Protein AF-A0A800EAH9-F1 (afdb_monomer_lite)

Secondary structure (DSSP, 8-state):
-TTTHHHHHHHHHHHHHHHHHHHHHHHTT---S-TTHHHHHHHHHHHHHHHHHHHHTTSHHHHHHHHHHHHHHHHHHHHHHHHHHHHHHHHHHHHHHSPPPTT--TT-HHHHHHHHHH--HHHHHHHHHHHHHHHHHHHHHHHHH---HHHHHHHHHHHHHHHHHHHHHS---GGGGGGGGTHHHHHHHHHHHHHS--

pLDDT: mean 82.2, std 16.53, range [41.66, 98.75]

Foldseek 3Di:
DLLCLLVVLLVLVLVVVVVVVVVVCVLVVPDDPPVPPVVVVSVVVSVVVSVVLNVPPPDPVSSVVSLQSSLLSVLLVQLVVQLVVQLVVLLVVLCVVVPFPPPQDPVDLVSVQVCQVVPDPSSLVSNLCSLLVSLLRSLQSSLVRHLDPVSLQVSLVVSLVVVVSCPVSHDHPPVSCVSSVRSSVSSPVSNCVNNVPD

Sequence (198 aa):
MKKIAPYILTILACLFILFIYGVIVTLLGIKENYGGLIPILFLVFILSYVWKTIVGLSNSNEHKRSIIILRMILGIFVGLIVGNIAIMGLHYLSMIVYPLPEGTDMSDMNAIAEYVKIAPLGSLLMVMLAHIGGTFLAGLSTALVSKKMLTVYIIGSFFTLAGIYNLYVLPHPWWFNLEAILYLPAAVFGFNLIAKKN

Radius of gyration: 20.03 Å; chains: 1; bounding box: 47×29×59 Å

Structure (mmCIF, N/CA/C/O backbone):
data_AF-A0A800EAH9-F1
#
_entry.id   AF-A0A800EAH9-F1
#
loop_
_atom_site.group_PDB
_atom_site.id
_atom_site.type_symbol
_atom_site.label_atom_id
_atom_site.label_alt_id
_atom_site.label_comp_id
_atom_site.label_asym_id
_atom_site.label_entity_id
_atom_site.label_seq_id
_atom_site.pdbx_PDB_ins_code
_atom_site.Cartn_x
_atom_site.Cartn_y
_atom_site.Cartn_z
_atom_site.occupancy
_atom_site.B_iso_or_equiv
_atom_site.auth_seq_id
_atom_site.auth_comp_id
_atom_site.auth_asym_id
_atom_site.auth_atom_id
_atom_site.pdbx_PDB_model_num
ATOM 1 N N . MET A 1 1 ? -16.891 -16.861 26.763 1.00 50.88 1 MET A N 1
ATOM 2 C CA . MET A 1 1 ? -16.048 -16.375 25.639 1.00 50.88 1 MET A CA 1
ATOM 3 C C . MET A 1 1 ? -15.447 -14.964 25.815 1.00 50.88 1 MET A C 1
ATOM 5 O O . MET A 1 1 ? -14.439 -14.686 25.184 1.00 50.88 1 MET A O 1
ATOM 9 N N . LYS A 1 2 ? -15.957 -14.083 26.701 1.00 52.12 2 LYS A N 1
ATOM 10 C CA . LYS A 1 2 ? -15.453 -12.694 26.889 1.00 52.12 2 LYS A CA 1
ATOM 11 C C . LYS A 1 2 ? -14.042 -12.541 27.505 1.00 52.12 2 LYS A C 1
ATOM 13 O O . LYS A 1 2 ? -13.527 -11.431 27.537 1.00 52.12 2 LYS A O 1
ATOM 18 N N . LYS A 1 3 ? -13.406 -13.628 27.965 1.00 56.31 3 LYS A N 1
ATOM 19 C CA . LYS A 1 3 ? -12.074 -13.601 28.601 1.00 56.31 3 LYS A CA 1
ATOM 20 C C . LYS A 1 3 ? -10.898 -13.877 27.648 1.00 56.31 3 LYS A C 1
ATOM 22 O O . LYS A 1 3 ? -9.777 -13.628 28.046 1.00 56.31 3 LYS A O 1
ATOM 27 N N . ILE A 1 4 ? -11.119 -14.356 26.415 1.00 57.00 4 ILE A N 1
ATOM 28 C CA . ILE A 1 4 ? -10.032 -14.861 25.538 1.00 57.00 4 ILE A CA 1
ATOM 29 C C . ILE A 1 4 ? -9.458 -13.781 24.598 1.00 57.00 4 ILE A C 1
ATOM 31 O O . ILE A 1 4 ? -8.260 -13.762 24.332 1.00 57.00 4 ILE A O 1
ATOM 35 N N . ALA A 1 5 ? -10.288 -12.830 24.155 1.00 55.03 5 ALA A N 1
ATOM 36 C CA . ALA A 1 5 ? -9.890 -11.729 23.269 1.00 55.03 5 ALA A CA 1
ATOM 37 C C . ALA A 1 5 ? -8.598 -10.969 23.665 1.00 55.03 5 ALA A C 1
ATOM 39 O O . ALA A 1 5 ? -7.794 -10.703 22.776 1.00 55.03 5 ALA A O 1
ATOM 40 N N . PRO A 1 6 ? -8.346 -10.636 24.946 1.00 54.81 6 PRO A N 1
ATOM 41 C CA . PRO A 1 6 ? -7.134 -9.912 25.333 1.00 54.81 6 PRO A CA 1
ATOM 42 C C . PRO A 1 6 ? -5.846 -10.739 25.201 1.00 54.81 6 PRO A C 1
ATOM 44 O O . PRO A 1 6 ? -4.798 -10.181 24.905 1.00 54.81 6 PRO A O 1
ATOM 47 N N . TYR A 1 7 ? -5.918 -12.063 25.351 1.00 59.62 7 TYR A N 1
ATOM 48 C CA . TYR A 1 7 ? -4.765 -12.949 25.154 1.00 59.62 7 TYR A CA 1
ATOM 49 C C . TYR A 1 7 ? -4.400 -13.057 23.672 1.00 59.62 7 TYR A C 1
ATOM 51 O O . TYR A 1 7 ? -3.232 -12.952 23.306 1.00 59.62 7 TYR A O 1
ATOM 59 N N . ILE A 1 8 ? -5.417 -13.179 22.812 1.00 60.31 8 ILE A N 1
ATOM 60 C CA . ILE A 1 8 ? -5.256 -13.138 21.353 1.00 60.31 8 ILE A CA 1
ATOM 61 C C . ILE A 1 8 ? -4.656 -11.791 20.923 1.00 60.31 8 ILE A C 1
ATOM 63 O O . ILE A 1 8 ? -3.802 -11.758 20.044 1.00 60.31 8 ILE A O 1
ATOM 67 N N . LEU A 1 9 ? -5.043 -10.691 21.579 1.00 58.06 9 LEU A N 1
ATOM 68 C CA . LEU A 1 9 ? -4.493 -9.356 21.336 1.00 58.06 9 LEU A CA 1
ATOM 69 C C . LEU A 1 9 ? -2.987 -9.302 21.460 1.00 58.06 9 LEU A C 1
ATOM 71 O O . LEU A 1 9 ? -2.307 -8.793 20.573 1.00 58.06 9 LEU A O 1
ATOM 75 N N . THR A 1 10 ? -2.495 -9.781 22.599 1.00 59.69 10 THR A N 1
ATOM 76 C CA . THR A 1 10 ? -1.089 -9.646 22.930 1.00 59.69 10 THR A CA 1
ATOM 77 C C . THR A 1 10 ? -0.285 -10.543 22.015 1.00 59.69 10 THR A C 1
ATOM 79 O O . THR A 1 10 ? 0.670 -10.079 21.413 1.00 59.69 10 THR A O 1
ATOM 82 N N . ILE A 1 11 ? -0.748 -11.772 21.783 1.00 62.69 11 ILE A N 1
ATOM 83 C CA . ILE A 1 11 ? -0.118 -12.681 20.824 1.00 62.69 11 ILE A CA 1
ATOM 84 C C . ILE A 1 11 ? -0.039 -12.034 19.429 1.00 62.69 11 ILE A C 1
ATOM 86 O O . ILE A 1 11 ? 1.042 -11.984 18.851 1.00 62.69 11 ILE A O 1
ATOM 90 N N . LEU A 1 12 ? -1.133 -11.463 18.912 1.00 61.94 12 LEU A N 1
ATOM 91 C CA . LEU A 1 12 ? -1.143 -10.814 17.593 1.00 61.94 12 LEU A CA 1
ATOM 92 C C . LEU A 1 12 ? -0.271 -9.551 17.528 1.00 61.94 12 LEU A C 1
ATOM 94 O O . LEU A 1 12 ? 0.402 -9.337 16.523 1.00 61.94 12 LEU A O 1
ATOM 98 N N . ALA A 1 13 ? -0.253 -8.725 18.577 1.00 60.31 13 ALA A N 1
ATOM 99 C CA . ALA A 1 13 ? 0.610 -7.545 18.648 1.00 60.31 13 ALA A CA 1
ATOM 100 C C . ALA A 1 13 ? 2.093 -7.939 18.628 1.00 60.31 13 ALA A C 1
ATOM 102 O O . ALA A 1 13 ? 2.897 -7.335 17.923 1.00 60.31 13 ALA A O 1
ATOM 103 N N . CYS A 1 14 ? 2.452 -8.980 19.372 1.00 59.94 14 CYS A N 1
ATOM 104 C CA . CYS A 1 14 ? 3.818 -9.473 19.451 1.00 59.94 14 CYS A CA 1
ATOM 105 C C . CYS A 1 14 ? 4.267 -10.112 18.134 1.00 59.94 14 CYS A C 1
ATOM 107 O O . CYS A 1 14 ? 5.372 -9.833 17.673 1.00 59.94 14 CYS A O 1
ATOM 109 N N . LEU A 1 15 ? 3.386 -10.878 17.483 1.00 65.62 15 LEU A N 1
ATOM 110 C CA . LEU A 1 15 ? 3.619 -11.399 16.135 1.00 65.62 15 LEU A CA 1
ATOM 111 C C . LEU A 1 15 ? 3.775 -10.272 15.103 1.00 65.62 15 LEU A C 1
ATOM 113 O O . LEU A 1 15 ? 4.621 -10.379 14.222 1.00 65.62 15 LEU A O 1
ATOM 117 N N . PHE A 1 16 ? 3.022 -9.172 15.224 1.00 65.81 16 PHE A N 1
ATOM 118 C CA . PHE A 1 16 ? 3.166 -8.010 14.340 1.00 65.81 16 PHE A CA 1
ATOM 119 C C . PHE A 1 16 ? 4.516 -7.320 14.499 1.00 65.81 16 PHE A C 1
ATOM 121 O O . PHE A 1 16 ? 5.172 -7.017 13.509 1.00 65.81 16 PHE A O 1
ATOM 128 N N . ILE A 1 17 ? 4.950 -7.092 15.738 1.00 63.38 17 ILE A N 1
ATOM 129 C CA . ILE A 1 17 ? 6.244 -6.460 15.997 1.00 63.38 17 ILE A CA 1
ATOM 130 C C . ILE A 1 17 ? 7.380 -7.355 15.484 1.00 63.38 17 ILE A C 1
ATOM 132 O O . ILE A 1 17 ? 8.308 -6.847 14.863 1.00 63.38 17 ILE A O 1
ATOM 136 N N . LEU A 1 18 ? 7.277 -8.675 15.670 1.00 60.50 18 LEU A N 1
ATOM 137 C CA . LEU A 1 18 ? 8.231 -9.642 15.117 1.00 60.50 18 LEU A CA 1
ATOM 138 C C . LEU A 1 18 ? 8.234 -9.642 13.581 1.00 60.50 18 LEU A C 1
ATOM 140 O O . LEU A 1 18 ? 9.302 -9.694 12.978 1.00 60.50 18 LEU A O 1
ATOM 144 N N . PHE A 1 19 ? 7.065 -9.528 12.946 1.00 69.50 19 PHE A N 1
ATOM 145 C CA . PHE A 1 19 ? 6.956 -9.408 11.492 1.00 69.50 19 PHE A CA 1
ATOM 146 C C . PHE A 1 19 ? 7.611 -8.119 10.977 1.00 69.50 19 PHE A C 1
ATOM 148 O O . PHE A 1 19 ? 8.441 -8.176 10.075 1.00 69.50 19 PHE A O 1
ATOM 155 N N . ILE A 1 20 ? 7.300 -6.966 11.579 1.00 64.44 20 ILE A N 1
ATOM 156 C CA . ILE A 1 20 ? 7.903 -5.676 11.211 1.00 64.44 20 ILE A CA 1
ATOM 157 C C . ILE A 1 20 ? 9.415 -5.692 11.445 1.00 64.44 20 ILE A C 1
ATOM 159 O O . ILE A 1 20 ? 10.162 -5.213 10.597 1.00 64.44 20 ILE A O 1
ATOM 163 N N . TYR A 1 21 ? 9.876 -6.281 12.549 1.00 63.31 21 TYR A N 1
ATOM 164 C CA . TYR A 1 21 ? 11.300 -6.476 12.806 1.00 63.31 21 TYR A CA 1
ATOM 165 C C . TYR A 1 21 ? 11.960 -7.314 11.705 1.00 63.31 21 TYR A C 1
ATOM 167 O O . TYR A 1 21 ? 12.956 -6.877 11.137 1.00 63.31 21 TYR A O 1
ATOM 175 N N . GLY A 1 22 ? 11.373 -8.459 11.342 1.00 61.34 22 GLY A N 1
ATOM 176 C CA . GLY A 1 22 ? 11.879 -9.306 10.259 1.00 61.34 22 GLY A CA 1
ATOM 177 C C . GLY A 1 22 ? 11.932 -8.580 8.913 1.00 61.34 22 GLY A C 1
ATOM 178 O O . GLY A 1 22 ? 12.933 -8.669 8.203 1.00 61.34 22 GLY A O 1
ATOM 179 N N . VAL A 1 23 ? 10.897 -7.798 8.590 1.00 63.22 23 VAL A N 1
ATOM 180 C CA . VAL A 1 23 ? 10.869 -6.952 7.387 1.00 63.22 23 VAL A CA 1
ATOM 181 C C . VAL A 1 23 ? 11.995 -5.915 7.423 1.00 63.22 23 VAL A C 1
ATOM 183 O O . VAL A 1 23 ? 12.734 -5.799 6.453 1.00 63.22 23 VAL A O 1
ATOM 186 N N . ILE A 1 24 ? 12.188 -5.207 8.540 1.00 61.22 24 ILE A N 1
ATOM 187 C CA . ILE A 1 24 ? 13.251 -4.198 8.691 1.00 61.22 24 ILE A CA 1
ATOM 188 C C . ILE A 1 24 ? 14.642 -4.832 8.570 1.00 61.22 24 ILE A C 1
ATOM 190 O O . ILE A 1 24 ? 15.483 -4.314 7.842 1.00 61.22 24 ILE A O 1
ATOM 194 N N . VAL A 1 25 ? 14.886 -5.955 9.248 1.00 59.69 25 VAL A N 1
ATOM 195 C CA . VAL A 1 25 ? 16.167 -6.680 9.190 1.00 59.69 25 VAL A CA 1
ATOM 196 C C . VAL A 1 25 ? 16.480 -7.122 7.761 1.00 59.69 25 VAL A C 1
ATOM 198 O O . VAL A 1 25 ? 17.602 -6.926 7.292 1.00 59.69 25 VAL A O 1
ATOM 201 N N . THR A 1 26 ? 15.474 -7.646 7.056 1.00 61.84 26 THR A N 1
ATOM 202 C CA . THR A 1 26 ? 15.600 -8.059 5.652 1.00 61.84 26 THR A CA 1
ATOM 203 C C . THR A 1 26 ? 15.905 -6.864 4.747 1.00 61.84 26 THR A C 1
ATOM 205 O O . THR A 1 26 ? 16.838 -6.925 3.952 1.00 61.84 26 THR A O 1
ATOM 208 N N . LEU A 1 27 ? 15.177 -5.752 4.902 1.00 52.31 27 LEU A N 1
ATOM 209 C CA . LEU A 1 27 ? 15.362 -4.539 4.094 1.00 52.31 27 LEU A CA 1
ATOM 210 C C . LEU A 1 27 ? 16.711 -3.848 4.332 1.00 52.31 27 LEU A C 1
ATOM 212 O O . LEU A 1 27 ? 17.268 -3.249 3.415 1.00 52.31 27 LEU A O 1
ATOM 216 N N . LEU A 1 28 ? 17.241 -3.920 5.554 1.00 63.94 28 LEU A N 1
ATOM 217 C CA . LEU A 1 28 ? 18.514 -3.296 5.922 1.00 63.94 28 LEU A CA 1
ATOM 218 C C . LEU A 1 28 ? 19.730 -4.203 5.675 1.00 63.94 28 LEU A C 1
ATOM 220 O O . LEU A 1 28 ? 20.854 -3.794 5.960 1.00 63.94 28 LEU A O 1
ATOM 224 N N . GLY A 1 29 ? 19.531 -5.425 5.166 1.00 54.53 29 GLY A N 1
ATOM 225 C CA . GLY A 1 29 ? 20.620 -6.362 4.873 1.00 54.53 29 GLY A CA 1
ATOM 226 C C . GLY A 1 29 ? 21.465 -6.727 6.100 1.00 54.53 29 GLY A C 1
ATOM 227 O O . GLY A 1 29 ? 22.648 -7.053 5.966 1.00 54.53 29 GLY A O 1
ATOM 228 N N . ILE A 1 30 ? 20.890 -6.644 7.305 1.00 66.06 30 ILE A N 1
ATOM 229 C CA . ILE A 1 30 ? 21.616 -6.883 8.556 1.00 66.06 30 ILE A CA 1
ATOM 230 C C . ILE A 1 30 ? 21.878 -8.391 8.680 1.00 66.06 30 ILE A C 1
ATOM 232 O O . ILE A 1 30 ? 20.973 -9.164 8.986 1.00 66.06 30 ILE A O 1
ATOM 236 N N . LYS A 1 31 ? 23.128 -8.826 8.466 1.00 56.69 31 LYS A N 1
ATOM 237 C CA . LYS A 1 31 ? 23.571 -10.188 8.814 1.00 56.69 31 LYS A CA 1
ATOM 238 C C . LYS A 1 31 ? 23.622 -10.315 10.338 1.00 56.69 31 LYS A C 1
ATOM 240 O O . LYS A 1 31 ? 24.472 -9.702 10.981 1.00 56.69 31 LYS A O 1
ATOM 245 N N . GLU A 1 32 ? 22.714 -11.087 10.928 1.00 56.94 32 GLU A N 1
ATOM 246 C CA . GLU A 1 32 ? 22.696 -11.279 12.380 1.00 56.94 32 GLU A CA 1
ATOM 247 C C . GLU A 1 32 ? 23.903 -12.093 12.874 1.00 56.94 32 GLU A C 1
ATOM 249 O O . GLU A 1 32 ? 24.101 -13.236 12.476 1.00 56.94 32 GLU A O 1
ATOM 254 N N . ASN A 1 33 ? 24.661 -11.523 13.817 1.00 55.88 33 ASN A N 1
ATOM 255 C CA . ASN A 1 33 ? 25.643 -12.237 14.651 1.00 55.88 33 ASN A CA 1
ATOM 256 C C . ASN A 1 33 ? 25.100 -12.548 16.069 1.00 55.88 33 ASN A C 1
ATOM 258 O O . ASN A 1 33 ? 25.823 -13.078 16.906 1.00 55.88 33 ASN A O 1
ATOM 262 N N . TYR A 1 34 ? 23.829 -12.228 16.357 1.00 53.62 34 TYR A N 1
ATOM 263 C CA . TYR A 1 34 ? 23.200 -12.343 17.686 1.00 53.62 34 TYR A CA 1
ATOM 264 C C . TYR A 1 34 ? 21.945 -13.236 17.685 1.00 53.62 34 TYR A C 1
ATOM 266 O O . TYR A 1 34 ? 20.973 -12.938 18.382 1.00 53.62 34 TYR A O 1
ATOM 274 N N . GLY A 1 35 ? 21.972 -14.339 16.930 1.00 49.84 35 GLY A N 1
ATOM 275 C CA . GLY A 1 35 ? 20.817 -15.185 16.574 1.00 49.84 35 GLY A CA 1
ATOM 276 C C . GLY A 1 35 ? 20.071 -15.925 17.701 1.00 49.84 35 GLY A C 1
ATOM 277 O O . GLY A 1 35 ? 19.416 -16.926 17.437 1.00 49.84 35 GLY A O 1
ATOM 278 N N . GLY A 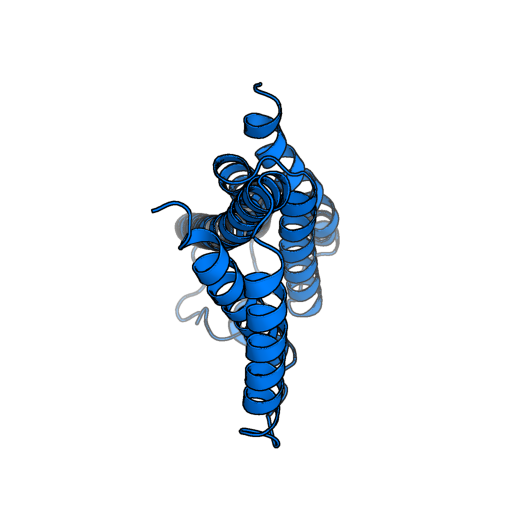1 36 ? 20.139 -15.471 18.956 1.00 56.12 36 GLY A N 1
ATOM 279 C CA . GLY A 1 36 ? 19.388 -16.067 20.069 1.00 56.12 36 GLY A CA 1
ATOM 280 C C . GLY A 1 36 ? 18.979 -15.108 21.188 1.00 56.12 36 GLY A C 1
ATOM 281 O O . GLY A 1 36 ? 17.972 -15.347 21.848 1.00 56.12 36 GLY A O 1
ATOM 282 N N . LEU A 1 37 ? 19.689 -13.993 21.398 1.00 56.25 37 LEU A N 1
ATOM 283 C CA . LEU A 1 37 ? 19.431 -13.113 22.548 1.00 56.25 37 LEU A CA 1
ATOM 284 C C . LEU A 1 37 ? 18.220 -12.189 22.330 1.00 56.25 37 LEU A C 1
ATOM 286 O O . LEU A 1 37 ? 17.443 -11.937 23.250 1.00 56.25 37 LEU A O 1
ATOM 290 N N . ILE A 1 38 ? 18.037 -11.714 21.097 1.00 59.38 38 ILE A N 1
ATOM 291 C CA . ILE A 1 38 ? 16.964 -10.784 20.724 1.00 59.38 38 ILE A CA 1
ATOM 292 C C . ILE A 1 38 ? 15.576 -11.447 20.834 1.00 59.38 38 ILE A C 1
ATOM 294 O O . ILE A 1 38 ? 14.707 -10.857 21.482 1.00 59.38 38 ILE A O 1
ATOM 298 N N . PRO A 1 39 ? 15.355 -12.687 20.342 1.00 56.62 39 PRO A N 1
ATOM 299 C CA . PRO A 1 39 ? 14.096 -13.407 20.546 1.00 56.62 39 PRO A CA 1
ATOM 300 C C . PRO A 1 39 ? 13.752 -13.636 22.023 1.00 56.62 39 PRO A C 1
ATOM 302 O O . PRO A 1 39 ? 12.586 -13.547 22.400 1.00 56.62 39 PRO A O 1
ATOM 305 N N . ILE A 1 40 ? 14.753 -13.896 22.872 1.00 60.81 40 ILE A N 1
ATOM 306 C CA . ILE A 1 40 ? 14.563 -14.160 24.307 1.00 60.81 40 ILE A CA 1
ATOM 307 C C . ILE A 1 40 ? 14.155 -12.885 25.051 1.00 60.81 40 ILE A C 1
ATOM 309 O O . ILE A 1 40 ? 13.200 -12.906 25.827 1.00 60.81 40 ILE A O 1
ATOM 313 N N . LEU A 1 41 ? 14.828 -11.761 24.790 1.00 60.19 41 LEU A N 1
ATOM 314 C CA . LEU A 1 41 ? 14.457 -10.466 25.371 1.00 60.19 41 LEU A CA 1
ATOM 315 C C . LEU A 1 41 ? 13.060 -10.031 24.916 1.00 60.19 41 LEU A C 1
ATOM 317 O O . LEU A 1 41 ? 12.283 -9.509 25.719 1.00 60.19 41 LEU A O 1
ATOM 321 N N . PHE A 1 42 ? 12.706 -10.328 23.663 1.00 62.06 42 PHE A N 1
ATOM 322 C CA . PHE A 1 42 ? 11.344 -10.161 23.172 1.00 62.06 42 PHE A CA 1
ATOM 323 C C . PHE A 1 42 ? 10.363 -11.046 23.934 1.00 62.06 42 PHE A C 1
ATOM 325 O O . PHE A 1 42 ? 9.372 -10.537 24.443 1.00 62.06 42 PHE A O 1
ATOM 332 N N . LEU A 1 43 ? 10.645 -12.339 24.098 1.00 59.84 43 LEU A N 1
ATOM 333 C CA . LEU A 1 43 ? 9.784 -13.265 24.835 1.00 59.84 43 LEU A CA 1
ATOM 334 C C . LEU A 1 43 ? 9.526 -12.784 26.274 1.00 59.84 43 LEU A C 1
ATOM 336 O O . LEU A 1 43 ? 8.387 -12.793 26.736 1.00 59.84 43 LEU A O 1
ATOM 340 N N . VAL A 1 44 ? 10.560 -12.298 26.965 1.00 63.75 44 VAL A N 1
ATOM 341 C CA . VAL A 1 44 ? 10.453 -11.750 28.328 1.00 63.75 44 VAL A CA 1
ATOM 342 C C . VAL A 1 44 ? 9.603 -10.475 28.354 1.00 63.75 44 VAL A C 1
ATOM 344 O O . VAL A 1 44 ? 8.752 -10.316 29.235 1.00 63.75 44 VAL A O 1
ATOM 347 N N . PHE A 1 45 ? 9.771 -9.586 27.373 1.00 67.69 45 PHE A N 1
ATOM 348 C CA . PHE A 1 45 ? 8.946 -8.385 27.237 1.00 67.69 45 PHE A CA 1
ATOM 349 C C . PHE A 1 45 ? 7.473 -8.731 26.972 1.00 67.69 45 PHE A C 1
ATOM 351 O O . PHE A 1 45 ? 6.579 -8.181 27.620 1.00 67.69 45 PHE A O 1
ATOM 358 N N . ILE A 1 46 ? 7.225 -9.702 26.086 1.00 61.56 46 ILE A N 1
ATOM 359 C CA . ILE A 1 46 ? 5.895 -10.234 25.772 1.00 61.56 46 ILE A CA 1
ATOM 360 C C . ILE A 1 46 ? 5.246 -10.788 27.040 1.00 61.56 46 ILE A C 1
ATOM 362 O O . ILE A 1 46 ? 4.139 -10.381 27.384 1.00 61.56 46 ILE A O 1
ATOM 366 N N . LEU A 1 47 ? 5.938 -11.659 27.777 1.00 63.81 47 LEU A N 1
ATOM 367 C CA . LEU A 1 47 ? 5.421 -12.279 29.001 1.00 63.81 47 LEU A CA 1
ATOM 368 C C . LEU A 1 47 ? 5.111 -11.241 30.093 1.00 63.81 47 LEU A C 1
ATOM 370 O O . LEU A 1 47 ? 4.054 -11.309 30.722 1.00 63.81 47 LEU A O 1
ATOM 374 N N . SER A 1 48 ? 5.974 -10.235 30.269 1.00 61.16 48 SER A N 1
ATOM 375 C CA . SER A 1 48 ? 5.767 -9.130 31.220 1.00 61.16 48 SER A CA 1
ATOM 376 C C . SER A 1 48 ? 4.544 -8.273 30.865 1.00 61.16 48 SER A C 1
ATOM 378 O O . SER A 1 48 ? 3.749 -7.893 31.733 1.00 61.16 48 SER A O 1
ATOM 380 N N . TYR A 1 49 ? 4.339 -8.008 29.574 1.00 60.84 49 TYR A N 1
ATOM 381 C CA . TYR A 1 49 ? 3.202 -7.223 29.100 1.00 60.84 49 TYR A CA 1
ATOM 382 C C . TYR A 1 49 ? 1.891 -8.022 29.141 1.00 60.84 49 TYR A C 1
ATOM 384 O O . TYR A 1 49 ? 0.864 -7.500 29.584 1.00 60.84 49 TYR A O 1
ATOM 392 N N . VAL A 1 50 ? 1.929 -9.309 28.769 1.00 61.62 50 VAL A N 1
ATOM 393 C CA . VAL A 1 50 ? 0.814 -10.257 28.940 1.00 61.62 50 VAL A CA 1
ATOM 394 C C . VAL A 1 50 ? 0.372 -10.273 30.405 1.00 61.62 50 VAL A C 1
ATOM 396 O O . VAL A 1 50 ? -0.813 -10.086 30.673 1.00 61.62 50 VAL A O 1
ATOM 399 N N . TRP A 1 51 ? 1.307 -10.391 31.354 1.00 57.28 51 TRP A N 1
ATOM 400 C CA . TRP A 1 51 ? 1.011 -10.397 32.791 1.00 57.28 51 TRP A CA 1
ATOM 401 C C . TRP A 1 51 ? 0.303 -9.122 33.269 1.00 57.28 51 TRP A C 1
ATOM 403 O O . TRP A 1 51 ? -0.741 -9.195 33.920 1.00 57.28 51 TRP A O 1
ATOM 413 N N . LYS A 1 52 ? 0.801 -7.938 32.885 1.00 57.09 52 LYS A N 1
ATOM 414 C CA . LYS A 1 52 ? 0.146 -6.655 33.215 1.00 57.09 52 LYS A CA 1
ATOM 415 C C . LYS A 1 52 ? -1.263 -6.550 32.632 1.00 57.09 52 LYS A C 1
ATOM 417 O O . LYS A 1 52 ? -2.161 -6.005 33.271 1.00 57.09 52 LYS A O 1
ATOM 422 N N . THR A 1 53 ? -1.465 -7.109 31.443 1.00 55.06 53 THR A N 1
ATOM 423 C CA . THR A 1 53 ? -2.765 -7.117 30.767 1.00 55.06 53 THR A CA 1
ATOM 424 C C . THR A 1 53 ? -3.755 -8.041 31.488 1.00 55.06 53 THR A C 1
ATOM 426 O O . THR A 1 53 ? -4.897 -7.645 31.708 1.00 55.06 53 THR A O 1
ATOM 429 N N . ILE A 1 54 ? -3.312 -9.224 31.942 1.00 55.88 54 ILE A N 1
ATOM 430 C CA . ILE A 1 54 ? -4.116 -10.178 32.734 1.00 55.88 54 ILE A CA 1
ATOM 431 C C . ILE A 1 54 ? -4.687 -9.516 33.997 1.00 55.88 54 ILE A C 1
ATOM 433 O O . ILE A 1 54 ? -5.867 -9.694 34.302 1.00 55.88 54 ILE A O 1
ATOM 437 N N . VAL A 1 55 ? -3.875 -8.724 34.704 1.00 58.69 55 VAL A N 1
ATOM 438 C CA . VAL A 1 55 ? -4.269 -8.080 35.970 1.00 58.69 55 VAL A CA 1
ATOM 439 C C . VAL A 1 55 ? -5.210 -6.882 35.750 1.00 58.69 55 VAL A C 1
ATOM 441 O O . VAL A 1 55 ? -6.105 -6.646 36.561 1.00 58.69 55 VAL A O 1
ATOM 444 N N . GLY A 1 56 ? -5.078 -6.147 34.640 1.00 53.59 56 GLY A N 1
ATOM 445 C CA . GLY A 1 56 ? -5.872 -4.936 34.373 1.00 53.59 56 GLY A CA 1
ATOM 446 C C . GLY A 1 56 ? -7.336 -5.168 33.959 1.00 53.59 56 GLY A C 1
ATOM 447 O O . GLY A 1 56 ? -8.164 -4.266 34.072 1.00 53.59 56 GLY A O 1
ATOM 448 N N . LEU A 1 57 ? -7.704 -6.369 33.501 1.00 53.97 57 LEU A N 1
ATOM 449 C CA . LEU A 1 57 ? -8.964 -6.617 32.775 1.00 53.97 57 LEU A CA 1
ATOM 450 C C . LEU A 1 57 ? -10.206 -6.923 33.631 1.00 53.97 57 LEU A C 1
ATOM 452 O O . LEU A 1 57 ? -11.239 -7.334 33.100 1.00 53.97 57 LEU A O 1
ATOM 456 N N . SER A 1 58 ? -10.148 -6.680 34.940 1.00 57.16 58 SER A N 1
ATOM 457 C CA . SER A 1 58 ? -11.311 -6.783 35.841 1.00 57.16 58 SER A CA 1
ATOM 458 C C . SER A 1 58 ? -12.390 -5.707 35.566 1.00 57.16 58 SER A C 1
ATOM 460 O O . SER A 1 58 ? -13.539 -5.835 35.986 1.00 57.16 58 SER A O 1
ATOM 462 N N . ASN A 1 59 ? -12.062 -4.652 34.807 1.00 59.16 59 ASN A N 1
ATOM 463 C CA . ASN A 1 59 ? -12.942 -3.509 34.544 1.00 59.16 59 ASN A CA 1
ATOM 464 C C . ASN A 1 59 ? -13.610 -3.572 33.147 1.00 59.16 59 ASN A C 1
ATOM 466 O O . ASN A 1 59 ? -12.954 -3.782 32.127 1.00 59.16 59 ASN A O 1
ATOM 470 N N . SER A 1 60 ? -14.925 -3.324 33.073 1.00 64.44 60 SER A N 1
ATOM 471 C CA . SER A 1 60 ? -15.711 -3.333 31.822 1.00 64.44 60 SER A CA 1
ATOM 472 C C . SER A 1 60 ? -15.221 -2.344 30.747 1.00 64.44 60 SER A C 1
ATOM 474 O O . SER A 1 60 ? -15.383 -2.604 29.549 1.00 64.44 60 SER A O 1
ATOM 476 N N . ASN A 1 61 ? -14.570 -1.248 31.150 1.00 69.81 61 ASN A N 1
ATOM 477 C CA . ASN A 1 61 ? -13.967 -0.279 30.230 1.00 69.81 61 ASN A CA 1
ATOM 478 C C . ASN A 1 61 ? -12.701 -0.822 29.550 1.00 69.81 61 ASN A C 1
ATOM 480 O O . ASN A 1 61 ? -12.468 -0.545 28.370 1.00 69.81 61 ASN A O 1
ATOM 484 N N . GLU A 1 62 ? -11.930 -1.652 30.252 1.00 69.94 62 GLU A N 1
ATOM 485 C CA . GLU A 1 62 ? -10.716 -2.272 29.716 1.00 69.94 62 GLU A CA 1
ATOM 486 C C . GLU A 1 62 ? -11.060 -3.292 28.625 1.00 69.94 62 GLU A C 1
ATOM 488 O O . GLU A 1 62 ? -10.428 -3.316 27.571 1.00 69.94 62 GLU A O 1
ATOM 493 N N . HIS A 1 63 ? -12.165 -4.029 28.781 1.00 69.56 63 HIS A N 1
ATOM 494 C CA . HIS A 1 63 ? -12.651 -4.947 27.747 1.00 69.56 63 HIS A CA 1
ATOM 495 C C . HIS A 1 63 ? -12.978 -4.241 26.416 1.00 69.56 63 HIS A C 1
ATOM 497 O O . HIS A 1 63 ? -12.595 -4.715 25.342 1.00 69.56 63 HIS A O 1
ATOM 503 N N . LYS A 1 64 ? -13.659 -3.085 26.466 1.00 75.88 64 LYS A N 1
ATOM 504 C CA . LYS A 1 64 ? -13.966 -2.290 25.261 1.00 75.88 64 LYS A CA 1
ATOM 505 C C . LYS A 1 64 ? -12.689 -1.770 24.595 1.00 75.88 64 LYS A C 1
ATOM 507 O O . LYS A 1 64 ? -12.586 -1.818 23.368 1.00 75.88 64 LYS A O 1
ATOM 512 N N . ARG A 1 65 ? -11.710 -1.314 25.387 1.00 79.62 65 ARG A N 1
ATOM 513 C CA . ARG A 1 65 ? -10.396 -0.875 24.889 1.00 79.62 65 ARG A CA 1
ATOM 514 C C . ARG A 1 65 ? -9.656 -2.005 24.179 1.00 79.62 65 ARG A C 1
ATOM 516 O O . ARG A 1 65 ? -9.194 -1.794 23.058 1.00 79.62 65 ARG A O 1
ATOM 523 N N 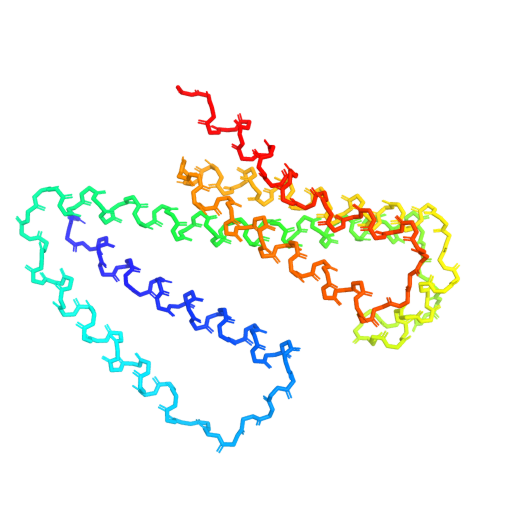. SER A 1 66 ? -9.623 -3.207 24.757 1.00 77.62 66 SER A N 1
ATOM 524 C CA . SER A 1 66 ? -8.987 -4.366 24.122 1.00 77.62 66 SER A CA 1
ATOM 525 C C . SER A 1 66 ? -9.603 -4.681 22.758 1.00 77.62 66 SER A C 1
ATOM 527 O O . SER A 1 66 ? -8.873 -4.853 21.791 1.00 77.62 66 SER A O 1
ATOM 529 N N . ILE A 1 67 ? -10.933 -4.683 22.625 1.00 81.50 67 ILE A N 1
ATOM 530 C CA . ILE A 1 67 ? -11.588 -4.963 21.331 1.00 81.50 67 ILE A CA 1
ATOM 531 C C . ILE A 1 67 ? -11.214 -3.923 20.264 1.00 81.50 67 ILE A C 1
ATOM 533 O O . ILE A 1 67 ? -11.006 -4.280 19.103 1.00 81.50 67 ILE A O 1
ATOM 537 N N . ILE A 1 68 ? -11.120 -2.644 20.637 1.00 87.81 68 ILE A N 1
ATOM 538 C CA . ILE A 1 68 ? -10.697 -1.583 19.713 1.00 87.81 68 ILE A CA 1
ATOM 539 C C . ILE A 1 68 ? -9.266 -1.842 19.241 1.00 87.81 68 ILE A C 1
ATOM 541 O O . ILE A 1 68 ? -9.016 -1.821 18.038 1.00 87.81 68 ILE A O 1
ATOM 545 N N . ILE A 1 69 ? -8.355 -2.133 20.168 1.00 86.31 69 ILE A N 1
ATOM 546 C CA . ILE A 1 69 ? -6.957 -2.434 19.848 1.00 86.31 69 ILE A CA 1
ATOM 547 C C . ILE A 1 69 ? -6.860 -3.691 18.961 1.00 86.31 69 ILE A C 1
ATOM 549 O O . ILE A 1 69 ? -6.105 -3.677 17.993 1.00 86.31 69 ILE A O 1
ATOM 553 N N . LEU A 1 70 ? -7.683 -4.727 19.193 1.00 83.25 70 LEU A N 1
ATOM 554 C CA . LEU A 1 70 ? -7.746 -5.915 18.322 1.00 83.25 70 LEU A CA 1
ATOM 555 C C . LEU A 1 70 ? -8.043 -5.549 16.885 1.00 83.25 70 LEU A C 1
ATOM 557 O O . LEU A 1 70 ? -7.343 -5.958 15.965 1.00 83.25 70 LEU A O 1
ATOM 561 N N . ARG A 1 71 ? -9.115 -4.778 16.709 1.00 86.88 71 ARG A N 1
ATOM 562 C CA . ARG A 1 71 ? -9.564 -4.341 15.395 1.00 86.88 71 ARG A CA 1
ATOM 563 C C . ARG A 1 71 ? -8.498 -3.493 14.730 1.00 86.88 71 ARG A C 1
ATOM 565 O O . ARG A 1 71 ? -8.306 -3.634 13.532 1.00 86.88 71 ARG A O 1
ATOM 572 N N . MET A 1 72 ? -7.790 -2.663 15.496 1.00 91.62 72 MET A N 1
ATOM 573 C CA . MET A 1 72 ? -6.689 -1.868 14.966 1.00 91.62 72 MET A CA 1
ATOM 574 C C . MET A 1 72 ? -5.557 -2.743 14.428 1.00 91.62 72 MET A C 1
ATOM 576 O O . MET A 1 72 ? -5.170 -2.568 13.277 1.00 91.62 72 MET A O 1
ATOM 580 N N . ILE A 1 73 ? -5.079 -3.704 15.223 1.00 86.44 73 ILE A N 1
ATOM 581 C CA . ILE A 1 73 ? -4.006 -4.626 14.822 1.00 86.44 73 ILE A CA 1
ATOM 582 C C . ILE A 1 73 ? -4.437 -5.445 13.601 1.00 86.44 73 ILE A C 1
ATOM 584 O O . ILE A 1 73 ? -3.744 -5.454 12.587 1.00 86.44 73 ILE A O 1
ATOM 588 N N . LEU A 1 74 ? -5.612 -6.080 13.662 1.00 84.94 74 LEU A N 1
ATOM 589 C CA . LEU A 1 74 ? -6.146 -6.872 12.551 1.00 84.94 74 LEU A CA 1
ATOM 590 C C . LEU A 1 74 ? -6.352 -6.028 11.291 1.00 84.94 74 LEU A C 1
ATOM 592 O O . LEU A 1 74 ? -6.063 -6.493 10.195 1.00 84.94 74 LEU A O 1
ATOM 596 N N . GLY A 1 75 ? -6.825 -4.790 11.437 1.00 92.56 75 GLY A N 1
ATOM 597 C CA . GLY A 1 75 ? -7.010 -3.881 10.312 1.00 92.56 75 GLY A CA 1
ATOM 598 C C . GLY A 1 75 ? -5.700 -3.540 9.621 1.00 92.56 75 GLY A C 1
ATOM 599 O O . GLY A 1 75 ? -5.662 -3.554 8.397 1.00 92.56 75 GLY A O 1
ATOM 600 N N . ILE A 1 76 ? -4.626 -3.319 10.380 1.00 92.25 76 ILE A N 1
ATOM 601 C CA . ILE A 1 76 ? -3.293 -3.092 9.811 1.00 92.25 76 ILE A CA 1
ATOM 602 C C . ILE A 1 76 ? -2.826 -4.336 9.038 1.00 92.25 76 ILE A C 1
ATOM 604 O O . ILE A 1 76 ? -2.429 -4.223 7.884 1.00 92.25 76 ILE A O 1
ATOM 608 N N . PHE A 1 77 ? -2.936 -5.538 9.611 1.00 90.62 77 PHE A N 1
ATOM 609 C CA . PHE A 1 77 ? -2.552 -6.767 8.902 1.00 90.62 77 PHE A CA 1
ATOM 610 C C . PHE A 1 77 ? -3.344 -6.989 7.612 1.00 90.62 77 PHE A C 1
ATOM 612 O O . PHE A 1 77 ? -2.759 -7.283 6.571 1.00 90.62 77 PHE A O 1
ATOM 619 N N . VAL A 1 78 ? -4.667 -6.828 7.669 1.00 93.31 78 VAL A N 1
ATOM 620 C CA . VAL A 1 78 ? -5.531 -6.953 6.490 1.00 93.31 78 VAL A CA 1
ATOM 621 C C . VAL A 1 78 ? -5.152 -5.913 5.436 1.00 93.31 78 VAL A C 1
ATOM 623 O O . VAL A 1 78 ? -5.030 -6.263 4.264 1.00 93.31 78 VAL A O 1
ATOM 626 N N . GLY A 1 79 ? -4.890 -4.672 5.853 1.00 96.88 79 GLY A N 1
ATOM 627 C CA . GLY A 1 79 ? -4.383 -3.606 4.994 1.00 96.88 79 GLY A CA 1
ATOM 628 C C . GLY A 1 79 ? -3.105 -3.993 4.261 1.00 96.88 79 GLY A C 1
ATOM 629 O O . GLY A 1 79 ? -3.052 -3.913 3.036 1.00 96.88 79 GLY A O 1
ATOM 630 N N . LEU A 1 80 ? -2.095 -4.459 4.999 1.00 92.88 80 LEU A N 1
ATOM 631 C CA . LEU A 1 80 ? -0.807 -4.862 4.433 1.00 92.88 80 LEU A CA 1
ATOM 632 C C . LEU A 1 80 ? -0.947 -6.019 3.442 1.00 92.88 80 LEU A C 1
ATOM 634 O O . LEU A 1 80 ? -0.394 -5.947 2.346 1.00 92.88 80 LEU A O 1
ATOM 638 N N . ILE A 1 81 ? -1.689 -7.069 3.802 1.00 91.56 81 ILE A N 1
ATOM 639 C CA . ILE A 1 81 ? -1.851 -8.258 2.953 1.00 91.56 81 ILE A CA 1
ATOM 640 C C . ILE A 1 81 ? -2.609 -7.897 1.675 1.00 91.56 81 ILE A C 1
ATOM 642 O O . ILE A 1 81 ? -2.125 -8.158 0.576 1.00 91.56 81 ILE A O 1
ATOM 646 N N . VAL A 1 82 ? -3.778 -7.262 1.804 1.00 96.81 82 VAL A N 1
ATOM 647 C CA . VAL A 1 82 ? -4.612 -6.905 0.647 1.00 96.81 82 VAL A CA 1
ATOM 648 C C . VAL A 1 82 ? -3.905 -5.885 -0.240 1.00 96.81 82 VAL A C 1
ATOM 650 O O . VAL A 1 82 ? -3.957 -6.014 -1.459 1.00 96.81 82 VAL A O 1
ATOM 653 N N . GLY A 1 83 ? -3.212 -4.911 0.355 1.00 96.38 83 GLY A N 1
ATOM 654 C CA . GLY A 1 83 ? -2.422 -3.931 -0.382 1.00 96.38 83 GLY A CA 1
ATOM 655 C C . GLY A 1 83 ? -1.339 -4.581 -1.234 1.00 96.38 83 GLY A C 1
ATOM 656 O O . GLY A 1 83 ? -1.286 -4.340 -2.434 1.00 96.38 83 GLY A O 1
ATOM 657 N N . ASN A 1 84 ? -0.525 -5.464 -0.648 1.00 92.06 84 ASN A N 1
ATOM 658 C CA . ASN A 1 84 ? 0.531 -6.161 -1.389 1.00 92.06 84 ASN A CA 1
ATOM 659 C C . ASN A 1 84 ? -0.028 -7.076 -2.485 1.00 92.06 84 ASN A C 1
ATOM 661 O O . ASN A 1 84 ? 0.480 -7.062 -3.603 1.00 92.06 84 ASN A O 1
ATOM 665 N N . ILE A 1 85 ? -1.101 -7.824 -2.203 1.00 93.44 85 ILE A N 1
ATOM 666 C CA . ILE A 1 85 ? -1.771 -8.648 -3.223 1.00 93.44 85 ILE A CA 1
ATOM 667 C C . ILE A 1 85 ? -2.259 -7.772 -4.381 1.00 93.44 85 ILE A C 1
ATOM 669 O O . ILE A 1 85 ? -2.075 -8.132 -5.542 1.00 93.44 85 ILE A O 1
ATOM 673 N N . ALA A 1 86 ? -2.851 -6.614 -4.082 1.00 97.44 86 ALA A N 1
ATOM 674 C CA . ALA A 1 86 ? -3.322 -5.686 -5.100 1.00 97.44 86 ALA A CA 1
ATOM 675 C C . ALA A 1 86 ? -2.177 -5.099 -5.939 1.00 97.44 86 ALA A C 1
ATOM 677 O O . ALA A 1 86 ? -2.295 -5.078 -7.162 1.00 97.44 86 ALA A O 1
ATOM 678 N N . ILE A 1 87 ? -1.070 -4.680 -5.313 1.00 96.31 87 ILE A N 1
ATOM 679 C CA . ILE A 1 87 ? 0.126 -4.204 -6.031 1.00 96.31 87 ILE A CA 1
ATOM 680 C C . ILE A 1 87 ? 0.627 -5.291 -6.981 1.00 96.31 87 ILE A C 1
ATOM 682 O O . ILE A 1 87 ? 0.779 -5.043 -8.174 1.00 96.31 87 ILE A O 1
ATOM 686 N N . MET A 1 88 ? 0.821 -6.512 -6.478 1.00 91.88 88 MET A N 1
ATOM 687 C CA . MET A 1 88 ? 1.332 -7.619 -7.287 1.00 91.88 88 MET A CA 1
ATOM 688 C C . MET A 1 88 ? 0.379 -7.998 -8.421 1.00 91.88 88 MET A C 1
ATOM 690 O O . MET A 1 88 ? 0.824 -8.246 -9.540 1.00 91.88 88 MET A O 1
ATOM 694 N N . GLY A 1 89 ? -0.931 -7.997 -8.167 1.00 93.75 89 GLY A N 1
ATOM 695 C CA . GLY A 1 89 ? -1.936 -8.238 -9.200 1.00 93.75 89 GLY A CA 1
ATOM 696 C C . GLY A 1 89 ? -1.910 -7.175 -10.302 1.00 93.75 89 GLY A C 1
ATOM 697 O O . GLY A 1 89 ? -1.975 -7.509 -11.484 1.00 93.75 89 GLY A O 1
ATOM 698 N N . LEU A 1 90 ? -1.758 -5.901 -9.932 1.00 96.50 90 LEU A N 1
ATOM 699 C CA . LEU A 1 90 ? -1.662 -4.796 -10.888 1.00 96.50 90 LEU A CA 1
ATOM 700 C C . LEU A 1 90 ? -0.325 -4.803 -11.648 1.00 96.50 90 LEU A C 1
ATOM 702 O O . LEU A 1 90 ? -0.322 -4.545 -12.850 1.00 96.50 90 LEU A O 1
ATOM 706 N N . HIS A 1 91 ? 0.786 -5.182 -11.009 1.00 93.81 91 HIS A N 1
ATOM 707 C CA . HIS A 1 91 ? 2.056 -5.439 -11.700 1.00 93.81 91 HIS A CA 1
ATOM 708 C C . HIS A 1 91 ? 1.926 -6.572 -12.714 1.00 93.81 91 HIS A C 1
ATOM 710 O O . HIS A 1 91 ? 2.378 -6.432 -13.847 1.00 93.81 91 HIS A O 1
ATOM 716 N N . TYR A 1 92 ? 1.271 -7.673 -12.345 1.00 92.25 92 TYR A N 1
ATOM 717 C CA . TYR A 1 92 ? 1.045 -8.778 -13.271 1.00 92.25 92 TYR A CA 1
ATOM 718 C C . TYR A 1 92 ? 0.222 -8.341 -14.484 1.00 92.25 92 TYR A C 1
ATOM 720 O O . TYR A 1 92 ? 0.604 -8.615 -15.619 1.00 92.25 92 TYR A O 1
ATOM 728 N N . LEU A 1 93 ? -0.848 -7.573 -14.262 1.00 94.12 93 LEU A N 1
ATOM 729 C CA . LEU A 1 93 ? -1.621 -6.990 -15.355 1.00 94.12 93 LEU A CA 1
ATOM 730 C C . LEU A 1 93 ? -0.771 -6.052 -16.227 1.00 94.12 93 LEU A C 1
ATOM 732 O O . LEU A 1 93 ? -0.878 -6.096 -17.451 1.00 94.12 93 LEU A O 1
ATOM 736 N N . SER A 1 94 ? 0.107 -5.250 -15.619 1.00 94.19 94 SER A N 1
ATOM 737 C CA . SER A 1 94 ? 1.065 -4.422 -16.357 1.00 94.19 94 SER A CA 1
ATOM 738 C C . SER A 1 94 ? 1.973 -5.264 -17.248 1.00 94.19 94 SER A C 1
ATOM 740 O O . SER A 1 94 ? 2.181 -4.881 -18.390 1.00 94.19 94 SER A O 1
ATOM 742 N N . MET A 1 95 ? 2.473 -6.406 -16.772 1.00 91.94 95 MET A N 1
ATOM 743 C CA . MET A 1 95 ? 3.352 -7.292 -17.549 1.00 91.94 95 MET A CA 1
ATOM 744 C C . MET A 1 95 ? 2.633 -8.011 -18.697 1.00 91.94 95 MET A C 1
ATOM 746 O O . MET A 1 95 ? 3.274 -8.415 -19.660 1.00 91.94 95 MET A O 1
ATOM 750 N N . ILE A 1 96 ? 1.306 -8.151 -18.640 1.00 94.19 96 ILE A N 1
ATOM 751 C CA . ILE A 1 96 ? 0.520 -8.643 -19.784 1.00 94.19 96 ILE A CA 1
ATOM 752 C C . ILE A 1 96 ? 0.479 -7.588 -20.899 1.00 94.19 96 ILE A C 1
ATOM 754 O O . ILE A 1 96 ? 0.570 -7.928 -22.076 1.00 94.19 96 ILE A O 1
ATOM 758 N N . VAL A 1 97 ? 0.333 -6.309 -20.537 1.00 96.06 97 VAL A N 1
ATOM 759 C CA . VAL A 1 97 ? 0.232 -5.192 -21.497 1.00 96.06 97 VAL A CA 1
ATOM 760 C C . VAL A 1 97 ? 1.609 -4.743 -21.996 1.00 96.06 97 VAL A C 1
ATOM 762 O O . VAL A 1 97 ? 1.774 -4.435 -23.175 1.00 96.06 97 VAL A O 1
ATOM 765 N N . TYR A 1 98 ? 2.593 -4.725 -21.101 1.00 94.88 98 TYR A N 1
ATOM 766 C CA . TYR A 1 98 ? 3.991 -4.380 -21.335 1.00 94.88 98 TYR A CA 1
ATOM 767 C C . TYR A 1 98 ? 4.875 -5.546 -20.875 1.00 94.88 98 TYR A C 1
ATOM 769 O O . TYR A 1 98 ? 5.365 -5.532 -19.742 1.00 94.88 98 TYR A O 1
ATOM 777 N N . PRO A 1 99 ? 5.052 -6.576 -21.720 1.00 93.00 99 PRO A N 1
ATOM 778 C CA . PRO A 1 99 ? 5.885 -7.721 -21.389 1.00 93.00 99 PRO A CA 1
ATOM 779 C C . PRO A 1 99 ? 7.320 -7.313 -21.083 1.00 93.00 99 PRO A C 1
ATOM 781 O O . PRO A 1 99 ? 7.894 -6.444 -21.744 1.00 93.00 99 PRO A O 1
ATOM 784 N N . LEU A 1 100 ? 7.903 -7.979 -20.092 1.00 90.88 100 LEU A N 1
ATOM 785 C CA . LEU A 1 100 ? 9.326 -7.858 -19.811 1.00 90.88 100 LEU A CA 1
ATOM 786 C C . LEU A 1 100 ? 10.145 -8.465 -20.961 1.00 90.88 100 LEU A C 1
ATOM 788 O O . LEU A 1 100 ? 9.669 -9.392 -21.626 1.00 90.88 100 LEU A O 1
ATOM 792 N N . PRO A 1 101 ? 11.388 -8.000 -21.173 1.00 91.81 101 PRO A N 1
ATOM 793 C CA . PRO A 1 101 ? 12.330 -8.661 -22.064 1.00 91.81 101 PRO A CA 1
ATOM 794 C C . PRO A 1 101 ? 12.488 -10.145 -21.719 1.00 91.81 101 PRO A C 1
ATOM 796 O O . PRO A 1 101 ? 12.451 -10.537 -20.548 1.00 91.81 101 PRO A O 1
ATOM 799 N N . GLU A 1 102 ? 12.680 -10.970 -22.743 1.00 89.50 102 GLU A N 1
ATOM 800 C CA . GLU A 1 102 ? 12.812 -12.415 -22.582 1.00 89.50 102 GLU A CA 1
ATOM 801 C C . GLU A 1 102 ? 13.976 -12.757 -21.637 1.00 89.50 102 GLU A C 1
ATOM 803 O O . GLU A 1 102 ? 15.071 -12.208 -21.751 1.00 89.50 102 GLU A O 1
ATOM 808 N N . GLY A 1 103 ? 13.720 -13.635 -20.663 1.00 86.38 103 GLY A N 1
ATOM 809 C CA . GLY A 1 103 ? 14.710 -14.019 -19.653 1.00 86.38 103 GLY A CA 1
ATOM 810 C C . GLY A 1 103 ? 14.893 -13.031 -18.494 1.00 86.38 103 GLY A C 1
ATOM 811 O O . GLY A 1 103 ? 15.769 -13.260 -17.665 1.00 86.38 103 GLY A O 1
ATOM 812 N N . THR A 1 104 ? 14.083 -11.968 -18.392 1.00 88.75 104 THR A N 1
ATOM 813 C CA . THR A 1 104 ? 14.131 -11.064 -17.228 1.00 88.75 104 THR A CA 1
ATOM 814 C C . THR A 1 104 ? 13.688 -11.798 -15.963 1.00 88.75 104 THR A C 1
ATOM 816 O O . THR A 1 104 ? 12.527 -12.193 -15.839 1.00 88.75 104 THR A O 1
ATOM 819 N N . ASP A 1 105 ? 14.603 -11.943 -15.005 1.00 87.31 105 ASP A N 1
ATOM 820 C CA . ASP A 1 105 ? 14.304 -12.486 -13.682 1.00 87.31 105 ASP A CA 1
ATOM 821 C C . ASP A 1 105 ? 13.813 -11.373 -12.743 1.00 87.31 105 ASP A C 1
ATOM 823 O O . ASP A 1 105 ? 14.557 -10.470 -12.369 1.00 87.31 105 ASP A O 1
ATOM 827 N N . MET A 1 106 ? 12.547 -11.457 -12.328 1.00 83.62 106 MET A N 1
ATOM 828 C CA . MET A 1 106 ? 11.923 -10.509 -11.392 1.00 83.62 106 MET A CA 1
ATOM 829 C C . MET A 1 106 ? 12.422 -10.650 -9.946 1.00 83.62 106 MET A C 1
ATOM 831 O O . MET A 1 106 ? 12.027 -9.865 -9.084 1.00 83.62 106 MET A O 1
ATOM 835 N N . SER A 1 107 ? 13.254 -11.649 -9.654 1.00 86.31 107 SER A N 1
ATOM 836 C CA . SER A 1 107 ? 13.957 -11.776 -8.377 1.00 86.31 107 SER A CA 1
ATOM 837 C C . SER A 1 107 ? 15.353 -11.139 -8.392 1.00 86.31 107 SER A C 1
ATOM 839 O O . SER A 1 107 ? 15.925 -10.917 -7.322 1.00 86.31 107 SER A O 1
ATOM 841 N N . ASP A 1 108 ? 15.874 -10.771 -9.570 1.00 88.88 108 ASP A N 1
ATOM 842 C CA . ASP A 1 108 ? 17.150 -10.073 -9.719 1.00 88.88 108 ASP A CA 1
ATOM 843 C C . ASP A 1 108 ? 16.939 -8.555 -9.822 1.00 88.88 108 ASP A C 1
ATOM 845 O O . ASP A 1 108 ? 16.465 -8.012 -10.822 1.00 88.88 108 ASP A O 1
ATOM 849 N N . MET A 1 109 ? 17.351 -7.841 -8.773 1.00 86.44 109 MET A N 1
ATOM 850 C CA . MET A 1 109 ? 17.239 -6.383 -8.707 1.00 86.44 109 MET A CA 1
ATOM 851 C C . MET A 1 109 ? 18.037 -5.677 -9.816 1.00 86.44 109 MET A C 1
ATOM 853 O O . MET A 1 109 ? 17.626 -4.610 -10.275 1.00 86.44 109 MET A O 1
ATOM 857 N N . ASN A 1 110 ? 19.147 -6.262 -10.283 1.00 91.00 110 ASN A N 1
ATOM 858 C CA . ASN A 1 110 ? 19.920 -5.694 -11.388 1.00 91.00 110 ASN A CA 1
ATOM 859 C C . ASN A 1 110 ? 19.159 -5.823 -12.712 1.00 91.00 110 ASN A C 1
ATOM 861 O O . ASN A 1 110 ? 19.123 -4.870 -13.488 1.00 91.00 110 ASN A O 1
ATOM 865 N N . ALA A 1 111 ? 18.504 -6.965 -12.949 1.00 91.19 111 ALA A N 1
ATOM 866 C CA . ALA A 1 111 ? 17.681 -7.175 -14.139 1.00 91.19 111 ALA A CA 1
ATOM 867 C C . ALA A 1 111 ? 16.497 -6.194 -14.183 1.00 91.19 111 ALA A C 1
ATOM 869 O O . ALA A 1 111 ? 16.228 -5.590 -15.224 1.00 91.19 111 ALA A O 1
ATOM 870 N N . ILE A 1 112 ? 15.845 -5.957 -13.037 1.00 91.50 112 ILE A N 1
ATOM 871 C CA . ILE A 1 112 ? 14.794 -4.937 -12.917 1.00 91.50 112 ILE A CA 1
ATOM 872 C C . ILE A 1 112 ? 15.362 -3.543 -13.206 1.00 91.50 112 ILE A C 1
ATOM 874 O O . ILE A 1 112 ? 14.772 -2.791 -13.980 1.00 91.50 112 ILE A O 1
ATOM 878 N N . ALA A 1 113 ? 16.513 -3.189 -12.629 1.00 92.56 113 ALA A N 1
ATOM 879 C CA . ALA A 1 113 ? 17.129 -1.884 -12.849 1.00 92.56 113 ALA A CA 1
ATOM 880 C C . ALA A 1 113 ? 17.474 -1.632 -14.329 1.00 92.56 113 ALA A C 1
ATOM 882 O O . ALA A 1 113 ? 17.243 -0.526 -14.821 1.00 92.56 113 ALA A O 1
ATOM 883 N N . GLU A 1 114 ? 17.982 -2.635 -15.053 1.00 93.12 114 GLU A N 1
ATOM 884 C CA . GLU A 1 114 ? 18.223 -2.523 -16.498 1.00 93.12 114 GLU A CA 1
ATOM 885 C C . GLU A 1 114 ? 16.920 -2.371 -17.291 1.00 93.12 114 GLU A C 1
ATOM 887 O O . GLU A 1 114 ? 16.844 -1.519 -18.179 1.00 93.12 114 GLU A O 1
ATOM 892 N N . TYR A 1 115 ? 15.867 -3.115 -16.933 1.00 91.31 115 TYR A N 1
ATOM 893 C CA . TYR A 1 115 ? 14.555 -2.956 -17.561 1.00 91.31 115 TYR A CA 1
ATOM 894 C C . TYR A 1 115 ? 14.003 -1.537 -17.382 1.00 91.31 115 TYR A C 1
ATOM 896 O O . TYR A 1 115 ? 13.553 -0.925 -18.351 1.00 91.31 115 TYR A O 1
ATOM 904 N N . VAL A 1 116 ? 14.076 -0.970 -16.173 1.00 93.69 116 VAL A N 1
ATOM 905 C CA . VAL A 1 116 ? 13.498 0.354 -15.891 1.00 93.69 116 VAL A CA 1
ATOM 906 C C . VAL A 1 116 ? 14.141 1.458 -16.745 1.00 93.69 116 VAL A C 1
ATOM 908 O O . VAL A 1 116 ? 13.449 2.396 -17.142 1.00 93.69 116 VAL A O 1
ATOM 911 N N . LYS A 1 117 ? 15.426 1.335 -17.113 1.00 92.38 117 LYS A N 1
ATOM 912 C CA . LYS A 1 117 ? 16.111 2.301 -18.000 1.00 92.38 117 LYS A CA 1
ATOM 913 C C . LYS A 1 117 ? 15.506 2.370 -19.403 1.00 92.38 117 LYS A C 1
ATOM 915 O O . LYS A 1 117 ? 15.554 3.427 -20.029 1.00 92.38 117 LYS A O 1
ATOM 920 N N . ILE A 1 118 ? 14.975 1.253 -19.898 1.00 93.19 118 ILE A N 1
ATOM 921 C CA . ILE A 1 118 ? 14.384 1.134 -21.240 1.00 93.19 118 ILE A CA 1
ATOM 922 C C . ILE A 1 118 ? 12.855 1.017 -21.204 1.00 93.19 118 ILE A C 1
ATOM 924 O O . ILE A 1 118 ? 12.223 0.876 -22.252 1.00 93.19 118 ILE A O 1
ATOM 928 N N . ALA A 1 119 ? 12.256 1.061 -20.011 1.00 94.38 119 ALA A N 1
ATOM 929 C CA . ALA A 1 119 ? 10.834 0.841 -19.824 1.00 94.38 119 ALA A CA 1
ATOM 930 C C . ALA A 1 119 ? 10.014 1.899 -20.586 1.00 94.38 119 ALA A C 1
ATOM 932 O O . ALA A 1 119 ? 10.242 3.104 -20.426 1.00 94.38 119 ALA A O 1
ATOM 933 N N . PRO A 1 120 ? 9.013 1.483 -21.384 1.00 95.62 120 PRO A N 1
ATOM 934 C CA . PRO A 1 120 ? 8.098 2.420 -22.016 1.00 95.62 120 PRO A CA 1
ATOM 935 C C . PRO A 1 120 ? 7.379 3.267 -20.963 1.00 95.62 120 PRO A C 1
ATOM 937 O O . PRO A 1 120 ? 6.993 2.757 -19.908 1.00 95.62 120 PRO A O 1
ATOM 940 N N . LEU A 1 121 ? 7.098 4.535 -21.282 1.00 95.94 121 LEU A N 1
ATOM 941 C CA . LEU A 1 121 ? 6.365 5.447 -20.391 1.00 95.94 121 LEU A CA 1
ATOM 942 C C . LEU A 1 121 ? 5.077 4.811 -19.838 1.00 95.94 121 LEU A C 1
ATOM 944 O O . LEU A 1 121 ? 4.788 4.927 -18.651 1.00 95.94 121 LEU A O 1
ATOM 948 N N . GLY A 1 122 ? 4.330 4.100 -20.687 1.00 96.56 122 GLY A N 1
ATOM 949 C CA . GLY A 1 122 ? 3.103 3.414 -20.285 1.00 96.56 122 GLY A CA 1
ATOM 950 C C . GLY A 1 122 ? 3.315 2.328 -19.224 1.00 96.56 122 GLY A C 1
ATOM 951 O O . GLY A 1 122 ? 2.509 2.231 -18.303 1.00 96.56 122 GLY A O 1
ATOM 952 N N . SER A 1 123 ? 4.421 1.576 -19.280 1.00 96.12 123 SER A N 1
ATOM 953 C CA . SER A 1 123 ? 4.746 0.580 -18.249 1.00 96.12 123 SER A CA 1
ATOM 954 C C . SER A 1 123 ? 5.020 1.247 -16.905 1.00 96.12 123 SER A C 1
ATOM 956 O O . SER A 1 123 ? 4.559 0.755 -15.880 1.00 96.12 123 SER A O 1
ATOM 958 N N . LEU A 1 124 ? 5.735 2.373 -16.895 1.00 96.38 124 LEU A N 1
ATOM 959 C CA . LEU A 1 124 ? 6.014 3.113 -15.663 1.00 96.38 124 LEU A CA 1
ATOM 960 C C . LEU A 1 124 ? 4.730 3.707 -15.068 1.00 96.38 124 LEU A C 1
ATOM 962 O O . LEU A 1 124 ? 4.498 3.601 -13.868 1.00 96.38 124 LEU A O 1
ATOM 966 N N . LEU A 1 125 ? 3.842 4.259 -15.899 1.00 97.75 125 LEU A N 1
ATOM 967 C CA . LEU A 1 125 ? 2.532 4.724 -15.433 1.00 97.75 125 LEU A CA 1
ATOM 968 C C . LEU A 1 125 ? 1.693 3.582 -14.838 1.00 97.75 125 LEU A C 1
ATOM 970 O O . LEU A 1 125 ? 1.023 3.791 -13.829 1.00 97.75 125 LEU A O 1
ATOM 974 N N . MET A 1 126 ? 1.753 2.377 -15.411 1.00 97.50 126 MET A N 1
ATOM 975 C CA . MET A 1 126 ? 1.064 1.197 -14.874 1.00 97.50 126 MET A CA 1
ATOM 976 C C . MET A 1 126 ? 1.655 0.724 -13.538 1.00 97.50 126 MET A C 1
ATOM 978 O O . MET A 1 126 ? 0.892 0.367 -12.643 1.00 97.50 126 MET A O 1
ATOM 982 N N . VAL A 1 127 ? 2.978 0.78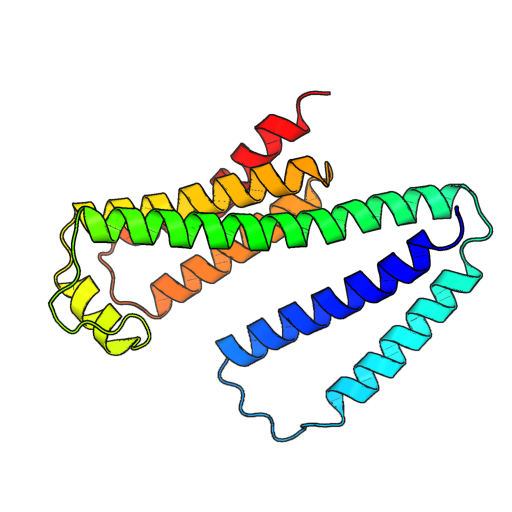3 -13.359 1.00 96.12 127 VAL A N 1
ATOM 983 C CA . VAL A 1 127 ? 3.631 0.536 -12.057 1.00 96.12 127 VAL A CA 1
ATOM 984 C C . VAL A 1 127 ? 3.179 1.572 -11.026 1.00 96.12 127 VAL A C 1
ATOM 986 O O . VAL A 1 127 ? 2.753 1.212 -9.931 1.00 96.12 127 VAL A O 1
ATOM 989 N N . MET A 1 128 ? 3.157 2.853 -11.400 1.00 97.62 128 MET A N 1
ATOM 990 C CA . MET A 1 128 ? 2.684 3.921 -10.520 1.00 97.62 128 MET A CA 1
ATOM 991 C C . MET A 1 128 ? 1.216 3.717 -10.110 1.00 97.62 128 MET A C 1
ATOM 993 O O . MET A 1 128 ? 0.847 3.858 -8.942 1.00 97.62 128 MET A O 1
ATOM 997 N N . LEU A 1 129 ? 0.366 3.311 -11.058 1.00 97.88 129 LEU A N 1
ATOM 998 C CA . LEU A 1 129 ? -1.020 2.927 -10.785 1.00 97.88 129 LEU A CA 1
ATOM 999 C C . LEU A 1 129 ? -1.117 1.697 -9.879 1.00 97.88 129 LEU A C 1
ATOM 1001 O O . LEU A 1 129 ? -2.005 1.651 -9.028 1.00 97.88 129 LEU A O 1
ATOM 1005 N N . ALA A 1 130 ? -0.225 0.720 -10.027 1.00 98.00 130 ALA A N 1
ATOM 1006 C CA . ALA A 1 130 ? -0.194 -0.463 -9.181 1.00 98.00 130 ALA A CA 1
ATOM 1007 C C . ALA A 1 130 ? 0.123 -0.112 -7.727 1.00 98.00 130 ALA A C 1
ATOM 1009 O O . ALA A 1 130 ? -0.620 -0.501 -6.824 1.00 98.00 130 ALA A O 1
ATOM 1010 N N . HIS A 1 131 ? 1.168 0.678 -7.500 1.00 97.88 131 HIS A N 1
ATOM 1011 C CA . HIS A 1 131 ? 1.575 1.131 -6.175 1.00 97.88 131 HIS A CA 1
ATOM 1012 C C . HIS A 1 131 ? 0.503 1.995 -5.493 1.00 97.88 131 HIS A C 1
ATOM 1014 O O . HIS A 1 131 ? 0.085 1.709 -4.363 1.00 97.88 131 HIS A O 1
ATOM 1020 N N . ILE A 1 132 ? -0.002 3.020 -6.187 1.00 98.38 132 ILE A N 1
ATOM 1021 C CA . ILE A 1 132 ? -1.029 3.928 -5.654 1.00 98.38 132 ILE A CA 1
ATOM 1022 C C . ILE A 1 132 ? -2.358 3.185 -5.465 1.00 98.38 132 ILE A C 1
ATOM 1024 O O . ILE A 1 132 ? -2.995 3.308 -4.416 1.00 98.38 132 ILE A O 1
ATOM 1028 N N . GLY A 1 133 ? -2.772 2.382 -6.449 1.00 98.44 133 GLY A N 1
ATOM 1029 C CA . GLY A 1 133 ? -4.009 1.603 -6.417 1.00 98.44 133 GLY A CA 1
ATOM 1030 C C . GLY A 1 133 ? -3.998 0.529 -5.331 1.00 98.44 133 GLY A C 1
ATOM 1031 O O . GLY A 1 133 ? -4.970 0.383 -4.587 1.00 98.44 133 GLY A O 1
ATOM 1032 N N . GLY A 1 134 ? -2.879 -0.171 -5.163 1.00 98.38 134 GLY A N 1
ATOM 1033 C CA . GLY A 1 134 ? -2.706 -1.127 -4.076 1.00 98.38 134 GLY A CA 1
ATOM 1034 C C . GLY A 1 134 ? -2.710 -0.462 -2.701 1.00 98.38 134 GLY A C 1
ATOM 1035 O O . GLY A 1 134 ? -3.368 -0.949 -1.783 1.00 98.38 134 GLY A O 1
ATOM 1036 N N . THR A 1 135 ? -2.089 0.710 -2.569 1.00 98.56 135 THR A N 1
ATOM 1037 C CA . THR A 1 135 ? -2.113 1.499 -1.324 1.00 98.56 135 THR A CA 1
ATOM 1038 C C . THR A 1 135 ? -3.513 2.026 -0.997 1.00 98.56 135 THR A C 1
ATOM 1040 O O . THR A 1 135 ? -3.945 1.998 0.160 1.00 98.56 135 THR A O 1
ATOM 1043 N N . PHE A 1 136 ? -4.274 2.438 -2.013 1.00 98.75 136 PHE A N 1
ATOM 1044 C CA . PHE A 1 136 ? -5.692 2.763 -1.875 1.00 98.75 136 PHE A CA 1
ATOM 1045 C C . PHE A 1 136 ? -6.499 1.563 -1.357 1.00 98.75 136 PHE A C 1
ATOM 1047 O O . PHE A 1 136 ? -7.250 1.693 -0.383 1.00 98.75 136 PHE A O 1
ATOM 1054 N N . LEU A 1 137 ? -6.310 0.380 -1.952 1.00 98.62 137 LEU A N 1
ATOM 1055 C CA . LEU A 1 137 ? -6.988 -0.847 -1.528 1.00 98.62 137 LEU A CA 1
ATOM 1056 C C . LEU A 1 137 ? -6.553 -1.307 -0.131 1.00 98.62 137 LEU A C 1
ATOM 1058 O O . LEU A 1 137 ? -7.386 -1.827 0.613 1.00 98.62 137 LEU A O 1
ATOM 1062 N N . ALA A 1 138 ? -5.307 -1.045 0.271 1.00 98.50 138 ALA A N 1
ATOM 1063 C CA . ALA A 1 138 ? -4.828 -1.259 1.635 1.00 98.50 138 ALA A CA 1
ATOM 1064 C C . ALA A 1 138 ? -5.593 -0.393 2.648 1.00 98.50 138 ALA A C 1
ATOM 1066 O O . ALA A 1 138 ? -6.033 -0.876 3.694 1.00 98.50 138 ALA A O 1
ATOM 1067 N N . GLY A 1 139 ? -5.791 0.891 2.336 1.00 98.38 139 GLY A N 1
ATOM 1068 C CA . GLY A 1 139 ? -6.589 1.797 3.162 1.00 98.38 139 GLY A CA 1
ATOM 1069 C C . GLY A 1 139 ? -8.054 1.364 3.256 1.00 98.38 139 GLY A C 1
ATOM 1070 O O . GLY A 1 139 ? -8.623 1.313 4.352 1.00 98.38 139 GLY A O 1
ATOM 1071 N N . LEU A 1 140 ? -8.648 0.989 2.119 1.00 98.44 140 LEU A N 1
ATOM 1072 C CA . LEU A 1 140 ? -10.028 0.506 2.033 1.00 98.44 140 LEU A CA 1
ATOM 1073 C C . LEU A 1 140 ? -10.238 -0.763 2.867 1.00 98.44 140 LEU A C 1
ATOM 1075 O O . LEU A 1 140 ? -11.168 -0.823 3.675 1.00 98.44 140 LEU A O 1
ATOM 1079 N N . SER A 1 141 ? -9.363 -1.757 2.725 1.00 98.31 141 SER A N 1
ATOM 1080 C CA . SER A 1 141 ? -9.466 -3.021 3.459 1.00 98.31 141 SER A CA 1
ATOM 1081 C C . SER A 1 141 ? -9.184 -2.854 4.957 1.00 98.31 141 SER A C 1
ATOM 1083 O O . SER A 1 141 ? -9.892 -3.438 5.781 1.00 98.31 141 SER A O 1
ATOM 1085 N N . THR A 1 142 ? -8.255 -1.968 5.335 1.00 97.94 142 THR A N 1
ATOM 1086 C CA . THR A 1 142 ? -8.032 -1.570 6.739 1.00 97.94 142 THR A CA 1
ATOM 1087 C C . THR A 1 142 ? -9.319 -1.037 7.365 1.00 97.94 142 THR A C 1
ATOM 1089 O O . THR A 1 142 ? -9.694 -1.437 8.473 1.00 97.94 142 THR A O 1
ATOM 1092 N N . ALA A 1 143 ? -10.039 -0.175 6.638 1.00 97.75 143 ALA A N 1
ATOM 1093 C CA . ALA A 1 143 ? -11.283 0.429 7.103 1.00 97.75 143 ALA A CA 1
ATOM 1094 C C . ALA A 1 143 ? -12.432 -0.571 7.278 1.00 97.75 143 ALA A C 1
ATOM 1096 O O . ALA A 1 143 ? -13.377 -0.279 8.020 1.00 97.75 143 ALA A O 1
ATOM 1097 N N . LEU A 1 144 ? -12.393 -1.736 6.6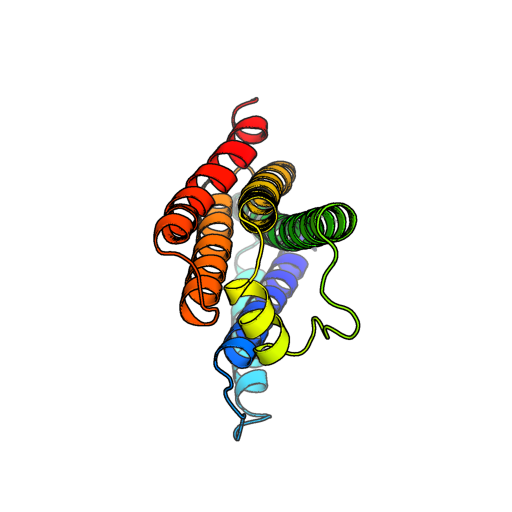22 1.00 96.44 144 LEU A N 1
ATOM 1098 C CA . LEU A 1 144 ? -13.381 -2.801 6.835 1.00 96.44 144 LEU A CA 1
ATOM 1099 C C . LEU A 1 144 ? -13.261 -3.418 8.237 1.00 96.44 144 LEU A C 1
ATOM 1101 O O . LEU A 1 144 ? -14.257 -3.885 8.787 1.00 96.44 144 LEU A O 1
ATOM 1105 N N . VAL A 1 145 ? -12.074 -3.359 8.847 1.00 95.06 145 VAL A N 1
ATOM 1106 C CA . VAL A 1 145 ? -11.791 -3.979 10.151 1.00 95.06 145 VAL A CA 1
ATOM 1107 C C . VAL A 1 145 ? -11.687 -2.937 11.273 1.00 95.06 145 VAL A C 1
ATOM 1109 O O . VAL A 1 145 ? -12.278 -3.110 12.346 1.00 95.06 145 VAL A O 1
ATOM 1112 N N . SER A 1 146 ? -10.982 -1.829 11.026 1.00 94.12 146 SER A N 1
ATOM 1113 C CA . SER A 1 146 ? -10.730 -0.745 11.982 1.00 94.12 146 SER A CA 1
ATOM 1114 C C . SER A 1 146 ? -11.205 0.598 11.446 1.00 94.12 146 SER A C 1
ATOM 1116 O O . SER A 1 146 ? -10.817 1.021 10.369 1.00 94.12 146 SER A O 1
ATOM 1118 N N . LYS A 1 147 ? -11.971 1.337 12.253 1.00 94.06 147 LYS A N 1
ATOM 1119 C CA . LYS A 1 147 ? -12.402 2.713 11.943 1.00 94.06 147 LYS A CA 1
ATOM 1120 C C . LYS A 1 147 ? -11.523 3.784 12.594 1.00 94.06 147 LYS A C 1
ATOM 1122 O O . LYS A 1 147 ? -11.876 4.958 12.608 1.00 94.06 147 LYS A O 1
ATOM 1127 N N . LYS A 1 148 ? -10.390 3.399 13.189 1.00 93.19 148 LYS A N 1
ATOM 1128 C CA . LYS A 1 148 ? -9.482 4.341 13.857 1.00 93.19 148 LYS A CA 1
ATOM 1129 C C . LYS A 1 148 ? -8.502 4.937 12.853 1.00 93.19 148 LYS A C 1
ATOM 1131 O O . LYS A 1 148 ? -7.704 4.201 12.282 1.00 93.19 148 LYS A O 1
ATOM 1136 N N . MET A 1 149 ? -8.502 6.264 12.715 1.00 93.88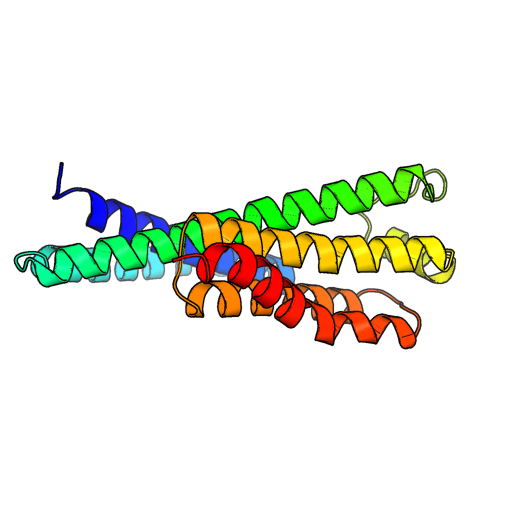 149 MET A N 1
ATOM 1137 C CA . MET A 1 149 ? -7.620 6.995 11.789 1.00 93.88 149 MET A CA 1
ATOM 1138 C C . MET A 1 149 ? -6.134 6.646 11.942 1.00 93.88 149 MET A C 1
ATOM 1140 O O . MET A 1 149 ? -5.417 6.582 10.953 1.00 93.88 149 MET A O 1
ATOM 1144 N N . LEU A 1 150 ? -5.674 6.333 13.159 1.00 92.62 150 LEU A N 1
ATOM 1145 C CA . LEU A 1 150 ? -4.291 5.905 13.380 1.00 92.62 150 LEU A CA 1
ATOM 1146 C C . LEU A 1 150 ? -3.894 4.703 12.502 1.00 92.62 150 LEU A C 1
ATOM 1148 O O . LEU A 1 150 ? -2.773 4.656 12.012 1.00 92.62 150 LEU A O 1
ATOM 1152 N N . THR A 1 151 ? -4.810 3.760 12.252 1.00 91.69 151 THR A N 1
ATOM 1153 C CA . THR A 1 151 ? -4.502 2.573 11.435 1.00 91.69 151 THR A CA 1
ATOM 1154 C C . THR A 1 151 ? -4.201 2.905 9.980 1.00 91.69 151 THR A C 1
ATOM 1156 O O . THR A 1 151 ? -3.275 2.329 9.419 1.00 91.69 151 THR A O 1
ATOM 1159 N N . VAL A 1 152 ? -4.903 3.875 9.383 1.00 96.62 152 VAL A N 1
ATOM 1160 C CA . VAL A 1 152 ? -4.610 4.283 8.004 1.00 96.62 152 VAL A CA 1
ATOM 1161 C C . VAL A 1 152 ? -3.347 5.124 7.904 1.00 96.62 152 VAL A C 1
ATOM 1163 O O . VAL A 1 152 ? -2.619 4.978 6.932 1.00 96.62 152 VAL A O 1
ATOM 1166 N N . TYR A 1 153 ? -3.024 5.939 8.912 1.00 93.69 153 TYR A N 1
ATOM 1167 C CA . TYR A 1 153 ? -1.747 6.655 8.917 1.00 93.69 153 TYR A CA 1
ATOM 1168 C C . TYR A 1 153 ? -0.561 5.695 9.007 1.00 93.69 153 TYR A C 1
ATOM 1170 O O . TYR A 1 153 ? 0.430 5.914 8.319 1.00 93.69 153 TYR A O 1
ATOM 1178 N N . ILE A 1 154 ? -0.680 4.604 9.771 1.00 91.00 154 ILE A N 1
ATOM 1179 C CA . ILE A 1 154 ? 0.346 3.553 9.823 1.00 91.00 154 ILE A CA 1
ATOM 1180 C C . ILE A 1 154 ? 0.494 2.884 8.449 1.00 91.00 154 ILE A C 1
ATOM 1182 O O . ILE A 1 154 ? 1.605 2.785 7.940 1.00 91.00 154 ILE A O 1
ATOM 1186 N N . ILE A 1 155 ? -0.616 2.477 7.825 1.00 94.94 155 ILE A N 1
ATOM 1187 C CA . ILE A 1 155 ? -0.602 1.804 6.516 1.00 94.94 155 ILE A CA 1
ATOM 1188 C C . ILE A 1 155 ? -0.086 2.713 5.403 1.00 94.94 155 ILE A C 1
ATOM 1190 O O . ILE A 1 155 ? 0.810 2.320 4.663 1.00 94.94 155 ILE A O 1
ATOM 1194 N N . GLY A 1 156 ? -0.609 3.933 5.304 1.00 94.81 156 GLY A N 1
ATOM 1195 C CA . GLY A 1 156 ? -0.160 4.905 4.315 1.00 94.81 156 GLY A CA 1
ATOM 1196 C C . GLY A 1 156 ? 1.325 5.217 4.473 1.00 94.81 156 GLY A C 1
ATOM 1197 O O . GLY A 1 156 ? 2.051 5.160 3.491 1.00 94.81 156 GLY A O 1
ATOM 1198 N N . SER A 1 157 ? 1.798 5.435 5.707 1.00 92.50 157 SER A N 1
ATOM 1199 C CA . SER A 1 157 ? 3.229 5.656 5.973 1.00 92.50 157 SER A CA 1
ATOM 1200 C C . SER A 1 157 ? 4.084 4.451 5.586 1.00 92.50 157 SER A C 1
ATOM 1202 O O . SER A 1 157 ? 5.152 4.633 5.013 1.00 92.50 157 SER A O 1
ATOM 1204 N N . PHE A 1 158 ? 3.623 3.226 5.862 1.00 94.88 158 PHE A N 1
ATOM 1205 C CA . PHE A 1 158 ? 4.340 2.010 5.477 1.00 94.88 158 PHE A CA 1
ATOM 1206 C C . PHE A 1 158 ? 4.546 1.935 3.958 1.00 94.88 158 PHE A C 1
ATOM 1208 O O . PHE A 1 158 ? 5.678 1.777 3.506 1.00 94.88 158 PHE A O 1
ATOM 1215 N N . PHE A 1 159 ? 3.479 2.106 3.169 1.00 94.75 159 PHE A N 1
ATOM 1216 C CA . PHE A 1 159 ? 3.583 2.075 1.707 1.00 94.75 159 PHE A CA 1
ATOM 1217 C C . PHE A 1 159 ? 4.357 3.276 1.149 1.00 94.75 159 PHE A C 1
ATOM 1219 O O . PHE A 1 159 ? 5.132 3.097 0.217 1.00 94.75 159 PHE A O 1
ATOM 1226 N N . THR A 1 160 ? 4.242 4.467 1.750 1.00 93.12 160 THR A N 1
ATOM 1227 C CA . THR A 1 160 ? 5.090 5.618 1.397 1.00 93.12 160 THR A CA 1
ATOM 1228 C C . THR A 1 160 ? 6.571 5.299 1.595 1.00 93.12 160 THR A C 1
ATOM 1230 O O . THR A 1 160 ? 7.369 5.555 0.700 1.00 93.12 160 THR A O 1
ATOM 1233 N N . LEU A 1 161 ? 6.955 4.730 2.742 1.00 91.25 161 LEU A N 1
ATOM 1234 C CA . LEU A 1 161 ? 8.351 4.385 3.023 1.00 91.25 161 LEU A CA 1
ATOM 1235 C C . LEU A 1 161 ? 8.865 3.283 2.090 1.00 91.25 161 LEU A C 1
ATOM 1237 O O . LEU A 1 161 ? 9.986 3.388 1.600 1.00 91.25 161 LEU A O 1
ATOM 1241 N N . ALA A 1 162 ? 8.045 2.269 1.803 1.00 88.94 162 ALA A N 1
ATOM 1242 C CA . ALA A 1 162 ? 8.380 1.230 0.830 1.00 88.94 162 ALA A CA 1
ATOM 1243 C C . ALA A 1 162 ? 8.561 1.806 -0.588 1.00 88.94 162 ALA A C 1
ATOM 1245 O O . ALA A 1 162 ? 9.519 1.463 -1.276 1.00 88.94 162 ALA A O 1
ATOM 1246 N N . GLY A 1 163 ? 7.692 2.732 -1.000 1.00 92.44 163 GLY A N 1
ATOM 1247 C CA . GLY A 1 163 ? 7.807 3.441 -2.274 1.00 92.44 163 GLY A CA 1
ATOM 1248 C C . GLY A 1 16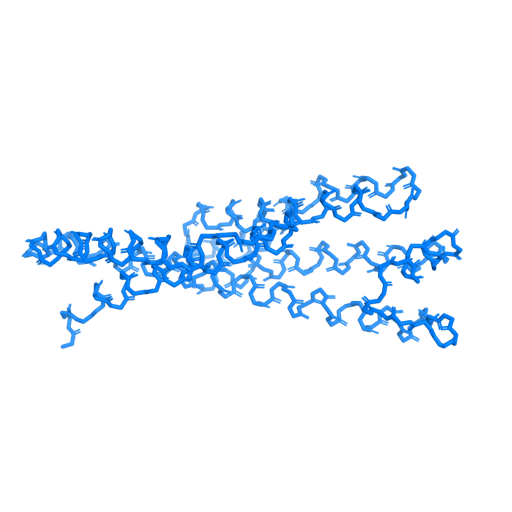3 ? 9.070 4.297 -2.359 1.00 92.44 163 GLY A C 1
ATOM 1249 O O . GLY A 1 163 ? 9.821 4.189 -3.321 1.00 92.44 163 GLY A O 1
ATOM 1250 N N . ILE A 1 164 ? 9.366 5.088 -1.322 1.00 92.12 164 ILE A N 1
ATOM 1251 C CA . ILE A 1 164 ? 10.608 5.879 -1.241 1.00 92.12 164 ILE A CA 1
ATOM 1252 C C . ILE A 1 164 ? 11.840 4.972 -1.315 1.00 92.12 164 ILE A C 1
ATOM 1254 O O . ILE A 1 164 ? 12.807 5.308 -1.996 1.00 92.12 164 ILE A O 1
ATOM 1258 N N . TYR A 1 165 ? 11.808 3.816 -0.650 1.00 90.44 165 TYR A N 1
ATOM 1259 C CA . TYR A 1 165 ? 12.884 2.835 -0.747 1.00 90.44 165 TYR A CA 1
ATOM 1260 C C . TYR A 1 165 ? 13.060 2.325 -2.184 1.00 90.44 165 TYR A C 1
ATOM 1262 O O . TYR A 1 165 ? 14.182 2.310 -2.683 1.00 90.44 165 TYR A O 1
ATOM 1270 N N . ASN A 1 166 ? 11.971 2.008 -2.891 1.00 91.06 166 ASN A N 1
ATOM 1271 C CA . ASN A 1 166 ? 12.041 1.632 -4.307 1.00 91.06 166 ASN A CA 1
ATOM 1272 C C . ASN A 1 166 ? 12.633 2.747 -5.183 1.00 91.06 166 ASN A C 1
ATOM 1274 O O . ASN A 1 166 ? 13.479 2.455 -6.026 1.00 91.06 166 ASN A O 1
ATOM 1278 N N . LEU A 1 167 ? 12.258 4.013 -4.959 1.00 92.12 167 LEU A N 1
ATOM 1279 C CA . LEU A 1 167 ? 12.844 5.161 -5.669 1.00 92.12 167 LEU A CA 1
ATOM 1280 C C . LEU A 1 167 ? 14.347 5.304 -5.395 1.00 92.12 167 LEU A C 1
ATOM 1282 O O . LEU A 1 167 ? 15.097 5.725 -6.268 1.00 92.12 167 LEU A O 1
ATOM 1286 N N . TYR A 1 168 ? 14.799 4.959 -4.190 1.00 90.19 168 TYR A N 1
ATOM 1287 C CA . TYR A 1 168 ? 16.215 5.009 -3.838 1.00 90.19 168 TYR A CA 1
ATOM 1288 C C . TYR A 1 168 ? 17.029 3.883 -4.494 1.00 90.19 168 TYR A C 1
ATOM 1290 O O . TYR A 1 168 ? 18.182 4.094 -4.864 1.00 90.19 168 TYR A O 1
ATOM 1298 N N . VAL A 1 169 ? 16.442 2.690 -4.628 1.00 87.75 169 VAL A N 1
ATOM 1299 C CA . VAL A 1 169 ? 17.138 1.492 -5.125 1.00 87.75 169 VAL A CA 1
ATOM 1300 C C . VAL A 1 169 ? 17.125 1.395 -6.650 1.00 87.75 169 VAL A C 1
ATOM 1302 O O . VAL A 1 169 ? 18.125 0.985 -7.240 1.00 87.75 169 VAL A O 1
ATOM 1305 N N . LEU A 1 170 ? 16.016 1.754 -7.301 1.00 91.25 170 LEU A N 1
ATOM 1306 C CA . LEU A 1 170 ? 15.848 1.578 -8.742 1.00 91.25 170 LEU A CA 1
ATOM 1307 C C . LEU A 1 170 ? 16.078 2.889 -9.508 1.00 91.25 170 LEU A C 1
ATOM 1309 O O . LEU A 1 170 ? 15.578 3.946 -9.101 1.00 91.25 170 LEU A O 1
ATOM 1313 N N . PRO A 1 171 ? 16.788 2.844 -10.655 1.00 93.25 171 PRO A N 1
ATOM 1314 C CA . PRO A 1 171 ? 16.876 4.001 -11.534 1.00 93.25 171 PRO A CA 1
ATOM 1315 C C . PRO A 1 171 ? 15.470 4.353 -12.014 1.00 93.25 171 PRO A C 1
ATOM 1317 O O . PRO A 1 171 ? 14.690 3.466 -12.328 1.00 93.25 171 PRO A O 1
ATOM 1320 N N . HIS A 1 172 ? 15.130 5.633 -12.075 1.00 94.00 172 HIS A N 1
ATOM 1321 C CA . HIS A 1 172 ? 13.807 6.078 -12.502 1.00 94.00 172 HIS A CA 1
ATOM 1322 C C . HIS A 1 172 ? 13.902 7.481 -13.115 1.00 94.00 172 HIS A C 1
ATOM 1324 O O . HIS A 1 172 ? 14.808 8.251 -12.780 1.00 94.00 172 HIS A O 1
ATOM 1330 N N . PRO A 1 173 ? 12.989 7.853 -14.027 1.00 95.50 173 PRO A N 1
ATOM 1331 C CA . PRO A 1 173 ? 12.942 9.214 -14.532 1.00 95.50 173 PRO A CA 1
ATOM 1332 C C . PRO A 1 173 ? 12.458 10.173 -13.437 1.00 95.50 173 PRO A C 1
ATOM 1334 O O . PRO A 1 173 ? 11.617 9.825 -12.612 1.00 95.50 173 PRO A O 1
ATOM 1337 N N . TRP A 1 174 ? 12.948 11.415 -13.455 1.00 94.94 174 TRP A N 1
ATOM 1338 C CA . TRP A 1 174 ? 12.715 12.392 -12.381 1.00 94.94 174 TRP A CA 1
ATOM 1339 C C . TRP A 1 174 ? 11.230 12.602 -12.037 1.00 94.94 174 TRP A C 1
ATOM 1341 O O . TRP A 1 174 ? 10.894 12.773 -10.867 1.00 94.94 174 TRP A O 1
ATOM 1351 N N . TRP A 1 175 ? 10.333 12.547 -13.028 1.00 95.75 175 TRP A N 1
ATOM 1352 C CA . TRP A 1 175 ? 8.894 12.757 -12.840 1.00 95.75 175 TRP A CA 1
ATOM 1353 C C . TRP A 1 175 ? 8.228 11.641 -12.025 1.00 95.75 175 TRP A C 1
ATOM 1355 O O . TRP A 1 175 ? 7.184 11.870 -11.419 1.00 95.75 175 TRP A O 1
ATOM 1365 N N . PHE A 1 176 ? 8.835 10.452 -11.960 1.00 96.12 176 PHE A N 1
ATOM 1366 C CA . PHE A 1 176 ? 8.301 9.305 -11.223 1.00 96.12 176 PHE A CA 1
ATOM 1367 C C . PHE A 1 176 ? 8.307 9.547 -9.702 1.00 96.12 176 PHE A C 1
ATOM 1369 O O . PHE A 1 176 ? 7.491 8.988 -8.977 1.00 96.12 176 PHE A O 1
ATOM 1376 N N . ASN A 1 177 ? 9.135 10.482 -9.214 1.00 94.69 177 ASN A N 1
ATOM 1377 C CA . ASN A 1 177 ? 9.152 10.907 -7.808 1.00 94.69 177 ASN A CA 1
ATOM 1378 C C . ASN A 1 177 ? 7.805 11.454 -7.308 1.00 94.69 177 ASN A C 1
ATOM 1380 O O . ASN A 1 177 ? 7.558 11.458 -6.101 1.00 94.69 177 ASN A O 1
ATOM 1384 N N . LEU A 1 178 ? 6.914 11.887 -8.212 1.00 95.31 178 LEU A N 1
ATOM 1385 C CA . LEU A 1 178 ? 5.549 12.294 -7.861 1.00 95.31 178 LEU A CA 1
ATOM 1386 C C . LEU A 1 178 ? 4.773 11.185 -7.141 1.00 95.31 178 LEU A C 1
ATOM 1388 O O . LEU A 1 178 ? 3.871 11.477 -6.362 1.00 95.31 178 LEU A O 1
ATOM 1392 N N . GLU A 1 179 ? 5.135 9.923 -7.349 1.00 94.69 179 GLU A N 1
ATOM 1393 C CA . GLU A 1 179 ? 4.508 8.793 -6.677 1.00 94.69 179 GLU A CA 1
ATOM 1394 C C . GLU A 1 179 ? 4.626 8.875 -5.142 1.00 94.69 179 GLU A C 1
ATOM 1396 O O . GLU A 1 179 ? 3.657 8.595 -4.431 1.00 94.69 179 GLU A O 1
ATOM 1401 N N . ALA A 1 180 ? 5.767 9.343 -4.616 1.00 94.25 180 ALA A N 1
ATOM 1402 C CA . ALA A 1 180 ? 6.057 9.368 -3.178 1.00 94.25 180 ALA A CA 1
ATOM 1403 C C . ALA A 1 180 ? 5.004 10.140 -2.362 1.00 94.25 180 ALA A C 1
ATOM 1405 O O . ALA A 1 180 ? 4.653 9.745 -1.246 1.00 94.25 180 ALA A O 1
ATOM 1406 N N . ILE A 1 181 ? 4.458 11.219 -2.931 1.00 96.81 181 ILE A N 1
ATOM 1407 C CA . ILE A 1 181 ? 3.452 12.058 -2.267 1.00 96.81 181 ILE A CA 1
ATOM 1408 C C . ILE A 1 181 ? 2.024 11.514 -2.406 1.00 96.81 181 ILE A C 1
ATOM 1410 O O . ILE A 1 181 ? 1.128 12.003 -1.720 1.00 96.81 181 ILE A O 1
ATOM 1414 N N . LEU A 1 182 ? 1.789 10.511 -3.259 1.00 98.00 182 LEU A N 1
ATOM 1415 C CA . LEU A 1 182 ? 0.449 9.996 -3.574 1.00 98.00 182 LEU A CA 1
ATOM 1416 C C . LEU A 1 182 ? 0.035 8.800 -2.708 1.00 98.00 182 LEU A C 1
ATOM 1418 O O . LEU A 1 182 ? -1.160 8.603 -2.485 1.00 98.00 182 LEU A O 1
ATOM 1422 N N . TYR A 1 183 ? 0.991 8.057 -2.150 1.00 97.94 183 TYR A N 1
ATOM 1423 C CA . TYR A 1 183 ? 0.736 6.895 -1.290 1.00 97.94 183 TYR A CA 1
ATOM 1424 C C . TYR A 1 183 ? -0.179 7.203 -0.093 1.00 97.94 183 TYR A C 1
ATOM 1426 O O . TYR A 1 183 ? -1.242 6.598 0.068 1.00 97.94 183 TYR A O 1
ATOM 1434 N N . LEU A 1 184 ? 0.204 8.164 0.753 1.00 97.12 184 LEU A N 1
ATOM 1435 C CA . LEU A 1 184 ? -0.554 8.482 1.963 1.00 97.12 184 LEU A CA 1
ATOM 1436 C C . LEU A 1 184 ? -1.960 9.034 1.642 1.00 97.12 184 LEU A C 1
ATOM 1438 O O . LEU A 1 184 ? -2.927 8.528 2.223 1.00 97.12 184 LEU A O 1
ATOM 1442 N N . PRO A 1 185 ? -2.130 9.993 0.706 1.00 98.31 185 PRO A N 1
ATOM 1443 C CA . PRO A 1 185 ? -3.453 10.408 0.245 1.00 98.31 185 PRO A CA 1
ATOM 1444 C C . PRO A 1 185 ? -4.303 9.253 -0.287 1.00 98.31 185 PRO A C 1
ATOM 1446 O O . PRO A 1 185 ? -5.485 9.182 0.047 1.00 98.31 185 PRO A O 1
ATOM 1449 N N . ALA A 1 186 ? -3.721 8.327 -1.054 1.00 98.56 186 ALA A N 1
ATOM 1450 C CA . ALA A 1 186 ? -4.440 7.177 -1.596 1.00 98.56 186 ALA A CA 1
ATOM 1451 C C . ALA A 1 186 ? -4.962 6.250 -0.488 1.00 98.56 186 ALA A C 1
ATOM 1453 O O . ALA A 1 186 ? -6.152 5.916 -0.481 1.00 98.56 186 ALA A O 1
ATOM 1454 N N . ALA A 1 187 ? -4.123 5.904 0.495 1.00 98.50 187 ALA A N 1
ATOM 1455 C CA . ALA A 1 187 ? -4.544 5.111 1.653 1.00 98.50 187 ALA A CA 1
ATOM 1456 C C . ALA A 1 187 ? -5.672 5.803 2.435 1.00 98.50 187 ALA A C 1
ATOM 1458 O O . ALA A 1 187 ? -6.696 5.188 2.746 1.00 98.50 187 ALA A O 1
ATOM 1459 N N . VAL A 1 188 ? -5.516 7.099 2.727 1.00 98.31 188 VAL A N 1
ATOM 1460 C CA . VAL A 1 188 ? -6.518 7.894 3.458 1.00 98.31 188 VAL A CA 1
ATOM 1461 C C . VAL A 1 188 ? -7.827 7.992 2.678 1.00 98.31 188 VAL A C 1
ATOM 1463 O O . VAL A 1 188 ? -8.905 7.882 3.271 1.00 98.31 188 VAL A O 1
ATOM 1466 N N . PHE A 1 189 ? -7.759 8.163 1.360 1.00 98.31 189 PHE A N 1
ATOM 1467 C CA . PHE A 1 189 ? -8.936 8.212 0.503 1.00 98.31 189 PHE A CA 1
ATOM 1468 C C . PHE A 1 189 ? -9.703 6.885 0.536 1.00 98.31 189 PHE A C 1
ATOM 1470 O O . PHE A 1 189 ? -10.887 6.886 0.881 1.00 98.31 189 PHE A O 1
ATOM 1477 N N . GLY A 1 190 ? -9.025 5.756 0.302 1.00 97.94 190 GLY A N 1
ATOM 1478 C CA . GLY A 1 190 ? -9.638 4.424 0.372 1.00 97.94 190 GLY A CA 1
ATOM 1479 C C . GLY A 1 190 ? -10.254 4.127 1.737 1.00 97.94 190 GLY A C 1
ATOM 1480 O O . GLY A 1 190 ? -11.386 3.645 1.826 1.00 97.94 190 GLY A O 1
ATOM 1481 N N . PHE A 1 191 ? -9.565 4.505 2.815 1.00 98.25 191 PHE A N 1
ATOM 1482 C CA . PHE A 1 191 ? -10.075 4.342 4.173 1.00 98.25 191 PHE A CA 1
ATOM 1483 C C . PHE A 1 191 ? -11.354 5.151 4.421 1.00 98.25 191 PHE A C 1
ATOM 1485 O O . PHE A 1 191 ? -12.334 4.634 4.967 1.00 98.25 191 PHE A O 1
ATOM 1492 N N . ASN A 1 192 ? -11.371 6.418 4.000 1.00 97.12 192 ASN A N 1
ATOM 1493 C CA . ASN A 1 192 ? -12.488 7.330 4.238 1.00 97.12 192 ASN A CA 1
ATOM 1494 C C . ASN A 1 192 ? -13.786 6.896 3.547 1.00 97.12 192 ASN A C 1
ATOM 1496 O O . ASN A 1 192 ? -14.855 7.138 4.109 1.00 97.12 192 ASN A O 1
ATOM 1500 N N . LEU A 1 193 ? -13.714 6.217 2.396 1.00 96.19 193 LEU A N 1
ATOM 1501 C CA . LEU A 1 193 ? -14.897 5.705 1.688 1.00 96.19 193 LEU A CA 1
ATOM 1502 C C . LEU A 1 193 ? -15.721 4.727 2.536 1.00 96.19 193 LEU A C 1
ATOM 1504 O O . LEU A 1 193 ? -16.945 4.679 2.426 1.00 96.19 193 LEU A O 1
ATOM 1508 N N . ILE A 1 194 ? -15.059 3.968 3.409 1.00 94.56 194 ILE A N 1
ATOM 1509 C CA . ILE A 1 194 ? -15.714 2.997 4.290 1.00 94.56 194 ILE A CA 1
ATOM 1510 C C . ILE A 1 194 ? -15.852 3.560 5.710 1.00 94.56 194 ILE A C 1
ATOM 1512 O O . ILE A 1 194 ? -16.781 3.198 6.434 1.00 94.56 194 ILE A O 1
ATOM 1516 N N . ALA A 1 195 ? -14.929 4.411 6.163 1.00 88.62 195 ALA A N 1
ATOM 1517 C CA . ALA A 1 195 ? -14.923 4.908 7.536 1.00 88.62 195 ALA A CA 1
ATOM 1518 C C . ALA A 1 195 ? -15.935 6.026 7.810 1.00 88.62 195 ALA A C 1
ATOM 1520 O O . ALA A 1 195 ? -16.455 6.079 8.922 1.00 88.62 195 ALA A O 1
ATOM 1521 N N . LYS A 1 196 ? -16.253 6.867 6.817 1.00 75.81 196 LYS A N 1
ATOM 1522 C CA . LYS A 1 196 ? -17.225 7.966 6.961 1.00 75.81 196 LYS A CA 1
ATOM 1523 C C . LYS A 1 196 ? -18.690 7.541 6.825 1.00 75.81 196 LYS A C 1
ATOM 1525 O O . LYS A 1 196 ? -19.570 8.368 7.013 1.00 75.81 196 LYS A O 1
ATOM 1530 N N . LYS A 1 197 ? -18.975 6.283 6.478 1.00 58.81 197 LYS A N 1
ATOM 1531 C CA . LYS A 1 197 ? -20.337 5.817 6.163 1.00 58.81 197 LYS A CA 1
ATOM 1532 C C . LYS A 1 197 ? -21.214 5.512 7.398 1.00 58.81 197 LYS A C 1
ATOM 1534 O O . LYS A 1 197 ? -22.159 4.745 7.265 1.00 58.81 197 LYS A O 1
ATOM 1539 N N . ASN A 1 198 ? -20.906 6.083 8.567 1.00 41.66 198 ASN A N 1
ATOM 1540 C CA . ASN A 1 198 ? -21.669 5.930 9.813 1.00 41.66 198 ASN A CA 1
ATOM 1541 C C . ASN A 1 198 ? -21.874 7.281 10.494 1.00 41.66 198 ASN A C 1
ATOM 1543 O O . ASN A 1 198 ? -20.842 7.938 10.759 1.00 41.66 198 ASN A O 1
#